Protein AF-A0AAJ1KYG2-F1 (afdb_monomer)

Secondary structure (DSSP, 8-state):
----------------------S-SSEE--B-S---SSTT---BS--EETTEE-GGGG-SSTT-EEEEEEESSSSSBSEEEEEEEETTTTEEEEEEEEEETTEEEEEEEEE--TT-----GGG--EEEEEEEEETTTTEEEEEEE-SSS-EEEEEEE-SSTT-TT--EEEEEESSEEEEEETTEEEEE--EEETTEEE--EEEE-TTS-EEEEB-TTSTTTTTS--BPPTT------

Nearest PDB structures (foldseek):
  1pfq-assembly1_B  TM=4.260E-01  e=2.942E-02  Homo sapiens
  2onc-assembly3_D  TM=4.192E-01  e=2.379E-02  Homo sapiens
  4ncs-assembly1_A  TM=3.481E-01  e=5.755E-01  Homo sapiens
  3sbu-assembly1_A  TM=6.149E-01  e=8.632E+00  Bacteroides fragilis NCTC 9343

Solvent-accessible surface area (backbone atoms only — not comparable to full-atom values): 13535 Å² total; per-residue (Å²): 138,82,86,79,79,80,79,77,75,77,76,66,84,79,77,72,77,70,72,78,42,61,87,52,57,37,51,48,56,53,61,67,65,90,72,66,96,52,75,56,57,49,53,28,73,39,39,21,48,55,36,37,78,49,47,75,80,75,48,90,50,95,70,47,38,54,34,9,56,49,62,83,38,98,58,64,19,53,42,35,40,38,16,37,25,22,77,92,43,44,30,26,36,38,31,44,36,32,68,44,102,88,44,81,42,76,45,78,74,44,66,63,67,67,63,63,82,67,83,47,41,80,73,35,42,45,79,24,24,38,44,47,73,42,79,90,66,42,32,39,35,30,36,12,52,49,51,100,90,24,23,13,27,31,36,41,34,34,92,45,74,91,41,89,84,53,64,47,78,44,62,36,44,71,16,33,70,58,47,70,56,96,84,20,45,26,29,37,30,77,46,76,57,102,89,42,70,24,49,40,36,32,37,28,41,93,82,37,49,76,71,40,37,37,44,75,87,44,87,62,27,78,81,64,66,46,70,46,61,91,91,52,76,60,71,47,116

Structure (mmCIF, N/CA/C/O backbone):
data_AF-A0AAJ1KYG2-F1
#
_entry.id   AF-A0AAJ1KYG2-F1
#
loop_
_atom_site.group_PDB
_atom_site.id
_atom_site.type_symbol
_atom_site.label_atom_id
_atom_site.label_alt_id
_atom_site.label_comp_id
_atom_site.label_asym_id
_atom_site.label_entity_id
_atom_site.label_seq_id
_atom_site.pdbx_PDB_ins_code
_atom_site.Cartn_x
_atom_site.Cartn_y
_atom_site.Cartn_z
_atom_site.occupancy
_atom_site.B_iso_or_equiv
_atom_site.auth_seq_id
_atom_site.auth_comp_id
_atom_site.auth_asym_id
_atom_site.auth_atom_id
_atom_site.pdbx_PDB_model_num
ATOM 1 N N . MET A 1 1 ? -38.125 32.659 51.418 1.00 36.03 1 MET A N 1
ATOM 2 C CA . MET A 1 1 ? -36.851 33.227 50.929 1.00 36.03 1 MET A CA 1
ATOM 3 C C . MET A 1 1 ? -35.985 32.110 50.356 1.00 36.03 1 MET A C 1
ATOM 5 O O . MET A 1 1 ? -35.487 31.288 51.105 1.00 36.03 1 MET A O 1
ATOM 9 N N . ASN A 1 2 ? -35.910 32.079 49.024 1.00 38.12 2 ASN A N 1
ATOM 10 C CA . ASN A 1 2 ? -34.870 31.566 48.118 1.00 38.12 2 ASN A CA 1
ATOM 11 C C . ASN A 1 2 ? -34.106 30.276 48.476 1.00 38.12 2 ASN A C 1
ATOM 13 O O . ASN A 1 2 ? -32.985 30.329 48.979 1.00 38.12 2 ASN A O 1
ATOM 17 N N . ALA A 1 3 ? -34.640 29.129 48.044 1.00 40.78 3 ALA A N 1
ATOM 18 C CA . ALA A 1 3 ? -33.832 27.943 47.771 1.00 40.78 3 ALA A CA 1
ATOM 19 C C . ALA A 1 3 ? -33.078 28.155 46.445 1.00 40.78 3 ALA A C 1
ATOM 21 O O . ALA A 1 3 ? -33.666 28.103 45.366 1.00 40.78 3 ALA A O 1
ATOM 22 N N . LYS A 1 4 ? -31.776 28.450 46.519 1.00 39.94 4 LYS A N 1
ATOM 23 C CA . LYS A 1 4 ? -30.895 28.426 45.347 1.00 39.94 4 LYS A CA 1
ATOM 24 C C . LYS A 1 4 ? -30.618 26.961 45.003 1.00 39.94 4 LYS A C 1
ATOM 26 O O . LYS A 1 4 ? -29.804 26.326 45.666 1.00 39.94 4 LYS A O 1
ATOM 31 N N . LEU A 1 5 ? -31.300 26.428 43.985 1.00 41.84 5 LEU A N 1
ATOM 32 C CA . LEU A 1 5 ? -30.860 25.206 43.312 1.00 41.84 5 LEU A CA 1
ATOM 33 C C . LEU A 1 5 ? -29.460 25.475 42.750 1.00 41.84 5 LEU A C 1
ATOM 35 O O . LEU A 1 5 ? -29.296 26.274 41.828 1.00 41.84 5 LEU A O 1
ATOM 39 N N . ALA A 1 6 ? -28.449 24.834 43.328 1.00 48.41 6 ALA A N 1
ATOM 40 C CA . ALA A 1 6 ? -27.135 24.757 42.721 1.00 48.41 6 ALA A CA 1
ATOM 41 C C . ALA A 1 6 ? -27.257 23.858 41.487 1.00 48.41 6 ALA A C 1
ATOM 43 O O . ALA A 1 6 ? -27.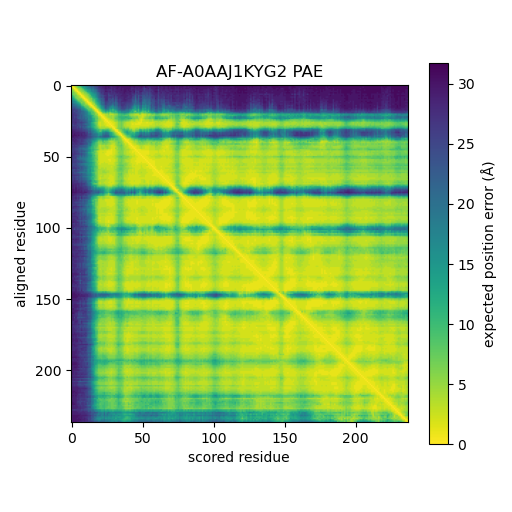268 22.632 41.584 1.00 48.41 6 ALA A O 1
ATOM 44 N N . LEU A 1 7 ? -27.407 24.484 40.321 1.00 38.00 7 LEU A N 1
ATOM 45 C CA . LEU A 1 7 ? -27.251 23.829 39.035 1.00 38.00 7 LEU A CA 1
ATOM 46 C C . LEU A 1 7 ? -25.760 23.490 38.894 1.00 38.00 7 LEU A C 1
ATOM 48 O O . LEU A 1 7 ? -24.976 24.280 38.371 1.00 38.00 7 LEU A O 1
ATOM 52 N N . CYS A 1 8 ? -25.344 22.342 39.430 1.00 41.66 8 CYS A N 1
ATOM 53 C CA . CYS A 1 8 ? -24.059 21.744 39.093 1.00 41.66 8 CYS A CA 1
ATOM 54 C C . CYS A 1 8 ? -24.119 21.331 37.620 1.00 41.66 8 CYS A C 1
ATOM 56 O O . CYS A 1 8 ? -24.431 20.192 37.282 1.00 41.66 8 CYS A O 1
ATOM 58 N N . LEU A 1 9 ? -23.830 22.289 36.740 1.00 41.62 9 LEU A N 1
ATOM 59 C CA . LEU A 1 9 ? -23.326 22.025 35.404 1.00 41.62 9 LEU A CA 1
ATOM 60 C C . LEU A 1 9 ? -21.997 21.291 35.586 1.00 41.62 9 LEU A C 1
ATOM 62 O O . LEU A 1 9 ? -20.934 21.898 35.704 1.00 41.62 9 LEU A O 1
ATOM 66 N N . LEU A 1 10 ? -22.077 19.963 35.654 1.00 40.84 10 LEU A N 1
ATOM 67 C CA . LEU A 1 10 ? -20.997 19.087 35.235 1.00 40.84 10 LEU A CA 1
ATOM 68 C C . LEU A 1 10 ? -20.718 19.446 33.777 1.00 40.84 10 LEU A C 1
ATOM 70 O O . LEU A 1 10 ? -21.333 18.914 32.854 1.00 40.84 10 LEU A O 1
ATOM 74 N N . VAL A 1 11 ? -19.816 20.406 33.584 1.00 41.12 11 VAL A N 1
ATOM 75 C CA . VAL A 1 11 ? -19.133 20.634 32.318 1.00 41.12 11 VAL A CA 1
ATOM 76 C C . VAL A 1 11 ? -18.231 19.419 32.130 1.00 41.12 11 VAL A C 1
ATOM 78 O O . VAL A 1 11 ? -17.033 19.451 32.392 1.00 41.12 11 VAL A O 1
ATOM 81 N N . LEU A 1 12 ? -18.843 18.297 31.746 1.00 39.66 12 LEU A N 1
ATOM 82 C CA . LEU A 1 12 ? -18.127 17.268 31.019 1.00 39.66 12 LEU A CA 1
ATOM 83 C C . LEU A 1 12 ? -17.542 17.993 29.810 1.00 39.66 12 LEU A C 1
ATOM 85 O O . LEU A 1 12 ? -18.298 18.671 29.104 1.00 39.66 12 LEU A O 1
ATOM 89 N N . PRO A 1 13 ? -16.225 17.926 29.580 1.00 38.72 13 PRO A N 1
ATOM 90 C CA . PRO A 1 13 ? -15.677 18.465 28.364 1.00 38.72 13 PRO A CA 1
ATOM 91 C C . PRO A 1 13 ? -16.225 17.591 27.237 1.00 38.72 13 PRO A C 1
ATOM 93 O O . PRO A 1 13 ? -15.717 16.508 26.952 1.00 38.72 13 PRO A O 1
ATOM 96 N N . LEU A 1 14 ? -17.317 18.048 26.625 1.00 38.69 14 LEU A N 1
ATOM 97 C CA . LEU A 1 14 ? -17.754 17.613 25.314 1.00 38.69 14 LEU A CA 1
ATOM 98 C C . LEU A 1 14 ? -16.685 18.111 24.343 1.00 38.69 14 LEU A C 1
ATOM 100 O O . LEU A 1 14 ? -16.871 19.100 23.638 1.00 38.69 14 LEU A O 1
ATOM 104 N N . TYR A 1 15 ? -15.540 17.430 24.323 1.00 34.72 15 TYR A N 1
ATOM 105 C CA . TYR A 1 15 ? -14.635 17.440 23.187 1.00 34.72 15 TYR A CA 1
ATOM 106 C C . TYR A 1 15 ? -15.358 16.721 22.048 1.00 34.72 15 TYR A C 1
ATOM 108 O O . TYR A 1 15 ? -15.057 15.589 21.688 1.00 34.72 15 TYR A O 1
ATOM 116 N N . SER A 1 16 ? -16.370 17.389 21.502 1.00 35.50 16 SER A N 1
ATOM 117 C CA . SER A 1 16 ? -16.922 17.097 20.195 1.00 35.50 16 SER A CA 1
ATOM 118 C C . SER A 1 16 ? -15.890 17.577 19.177 1.00 35.50 16 SER A C 1
ATOM 120 O O . SER A 1 16 ? -16.080 18.593 18.510 1.00 35.50 16 SER A O 1
ATOM 122 N N . TYR A 1 17 ? -14.783 16.845 19.049 1.00 40.94 17 TYR A N 1
ATOM 123 C CA . TYR A 1 17 ? -14.089 16.778 17.770 1.00 40.94 17 TYR A CA 1
ATOM 124 C C . TYR A 1 17 ? -15.018 15.977 16.863 1.00 40.94 17 TYR A C 1
ATOM 126 O O . TYR A 1 17 ? -14.864 14.770 16.717 1.00 40.94 17 TYR A O 1
ATOM 134 N N . ALA A 1 18 ? -16.082 16.620 16.377 1.00 44.09 18 ALA A N 1
ATOM 135 C CA . ALA A 1 18 ? -17.023 15.982 15.478 1.00 44.09 18 ALA A CA 1
ATOM 136 C C . ALA A 1 18 ? -16.307 15.805 14.142 1.00 44.09 18 ALA A C 1
ATOM 138 O O . ALA A 1 18 ? -16.412 16.640 13.247 1.00 44.09 18 ALA A O 1
ATOM 139 N N . MET A 1 19 ? -15.549 14.717 14.030 1.00 58.09 19 MET A N 1
ATOM 140 C CA . MET A 1 19 ? -15.317 14.084 12.749 1.00 58.09 19 MET A CA 1
ATOM 141 C C . MET A 1 19 ? -16.696 13.900 12.121 1.00 58.09 19 MET A C 1
ATOM 143 O O . MET A 1 19 ? -17.594 13.323 12.743 1.00 58.09 19 MET A O 1
ATOM 147 N N . THR A 1 20 ? -16.909 14.499 10.951 1.00 70.06 20 THR A N 1
ATOM 148 C CA . THR A 1 20 ? -18.224 14.475 10.307 1.00 70.06 20 THR A CA 1
ATOM 149 C C . THR A 1 20 ? -18.456 13.091 9.714 1.00 70.06 20 THR A C 1
ATOM 151 O O . THR A 1 20 ? -18.233 12.852 8.535 1.00 70.06 20 THR A O 1
ATOM 154 N N . CYS A 1 21 ? -18.854 12.139 10.558 1.00 80.44 21 CYS A N 1
ATOM 155 C CA . CYS A 1 21 ? -19.264 10.825 10.098 1.00 80.44 21 CYS A CA 1
ATOM 156 C C . CYS A 1 21 ? -20.584 10.967 9.337 1.00 80.44 21 CYS A C 1
ATOM 158 O O . CYS A 1 21 ? -21.596 11.326 9.949 1.00 80.44 21 CYS A O 1
ATOM 160 N N . PRO A 1 22 ? -20.601 10.721 8.015 1.00 75.88 22 PRO A N 1
ATOM 161 C CA . PRO A 1 22 ? -21.838 10.793 7.260 1.00 75.88 22 PRO A CA 1
ATOM 162 C C . PRO A 1 22 ? -22.803 9.713 7.758 1.00 75.88 22 PRO A C 1
ATOM 164 O O . PRO A 1 22 ? -22.394 8.611 8.131 1.00 75.88 22 PRO A O 1
ATOM 167 N N . PHE A 1 23 ? -24.099 10.022 7.749 1.00 74.81 23 PHE A N 1
ATOM 168 C CA . PHE A 1 23 ? -25.119 9.003 7.970 1.00 74.81 23 PHE A CA 1
ATOM 169 C C . PHE A 1 23 ? -25.078 7.997 6.812 1.00 74.81 23 PHE A C 1
ATOM 171 O O . PHE A 1 23 ? -25.198 8.379 5.650 1.00 74.81 23 PHE A O 1
ATOM 178 N N . GLY A 1 24 ? -24.902 6.721 7.140 1.00 75.31 24 GLY A N 1
ATOM 179 C CA . GLY A 1 24 ? -24.791 5.607 6.197 1.00 75.31 24 GLY A CA 1
ATOM 180 C C . GLY A 1 24 ? -24.783 4.278 6.950 1.00 75.31 24 GLY A C 1
ATOM 181 O O . GLY A 1 24 ? -24.767 4.294 8.184 1.00 75.31 24 GLY A O 1
ATOM 182 N N . ILE A 1 25 ? -24.819 3.154 6.232 1.00 80.25 25 ILE A N 1
ATOM 183 C CA . ILE A 1 25 ? -24.715 1.812 6.819 1.00 80.25 25 ILE A CA 1
ATOM 184 C C . ILE A 1 25 ? -23.279 1.295 6.617 1.00 80.25 25 ILE A C 1
ATOM 186 O O . ILE A 1 25 ? -22.584 1.673 5.680 1.00 80.25 25 ILE A O 1
ATOM 190 N N . GLY A 1 26 ? -22.788 0.459 7.529 1.00 84.06 26 GLY A N 1
ATOM 191 C CA . GLY A 1 26 ? -21.448 -0.120 7.455 1.00 84.06 26 GLY A CA 1
ATOM 192 C C . GLY A 1 26 ? -20.326 0.901 7.662 1.00 84.06 26 GLY A C 1
ATOM 193 O O . GLY A 1 26 ? -20.514 1.951 8.295 1.00 84.06 26 GLY A O 1
ATOM 194 N N . PHE A 1 27 ? -19.130 0.554 7.181 1.00 87.75 27 PHE A N 1
ATOM 195 C CA . PHE A 1 27 ? -17.951 1.399 7.339 1.00 87.75 27 PHE A CA 1
ATOM 196 C C . PHE A 1 27 ? -17.836 2.483 6.276 1.00 87.75 27 PHE A C 1
ATOM 198 O O . PHE A 1 27 ? -18.135 2.289 5.099 1.00 87.75 27 PHE A O 1
ATOM 205 N N . SER A 1 28 ? -17.294 3.619 6.697 1.00 87.56 28 SER A N 1
ATOM 206 C CA . SER A 1 28 ? -16.840 4.683 5.812 1.00 87.56 28 SER A CA 1
ATOM 207 C C . SER A 1 28 ? -15.598 5.354 6.390 1.00 87.56 28 SER A C 1
ATOM 209 O O . SER A 1 28 ? -15.363 5.314 7.598 1.00 87.56 28 SER A O 1
ATOM 211 N N . ALA A 1 29 ? -14.798 5.974 5.527 1.00 87.38 29 ALA A N 1
ATOM 212 C CA . ALA A 1 29 ? -13.662 6.786 5.939 1.00 87.38 29 ALA A CA 1
ATOM 213 C C . ALA A 1 29 ? -13.747 8.145 5.233 1.00 87.38 29 ALA A C 1
ATOM 215 O O . ALA A 1 29 ? -13.335 8.253 4.073 1.00 87.38 29 ALA A O 1
ATOM 216 N N . PRO A 1 30 ? -14.370 9.158 5.866 1.00 82.38 30 PRO A N 1
ATOM 217 C CA . PRO A 1 30 ? -14.501 10.477 5.265 1.00 82.38 30 PRO A CA 1
ATOM 218 C C . PRO A 1 30 ? -13.119 11.068 4.981 1.00 82.38 30 PRO A C 1
ATOM 220 O O . PRO A 1 30 ? -12.209 11.002 5.810 1.00 82.38 30 PRO A O 1
ATOM 223 N N . GLN A 1 31 ? -12.962 11.629 3.785 1.00 76.19 31 GLN A N 1
ATOM 224 C CA . GLN A 1 31 ? -11.716 12.254 3.355 1.00 76.19 31 GLN A CA 1
ATOM 225 C C . GLN A 1 31 ? -11.700 13.727 3.750 1.00 76.19 31 GLN A C 1
ATOM 227 O O . GLN A 1 31 ? -12.674 14.450 3.528 1.00 76.19 31 GLN A O 1
ATOM 232 N N . GLY A 1 32 ? -10.569 14.174 4.289 1.00 60.94 32 GLY A N 1
ATOM 233 C CA . GLY A 1 32 ? -10.359 15.561 4.697 1.00 60.94 32 GLY A CA 1
ATOM 234 C C . GLY A 1 32 ? -9.971 16.437 3.525 1.00 60.94 32 GLY A C 1
ATOM 235 O O . GLY A 1 32 ? -8.836 16.908 3.443 1.00 60.94 32 GLY A O 1
ATOM 236 N N . GLY A 1 33 ? -10.908 16.609 2.592 1.00 55.62 33 GLY A N 1
ATOM 237 C CA . GLY A 1 33 ? -10.677 17.293 1.323 1.00 55.62 33 GLY A CA 1
ATOM 238 C C . GLY A 1 33 ? -9.657 16.587 0.421 1.00 55.62 33 GLY A C 1
ATOM 239 O O . GLY A 1 33 ? -9.045 15.582 0.778 1.00 55.62 33 GLY A O 1
ATOM 240 N N . ILE A 1 34 ? -9.474 17.125 -0.786 1.00 49.41 34 ILE A N 1
ATOM 241 C CA . ILE A 1 34 ? -8.469 16.640 -1.738 1.00 49.41 34 ILE A CA 1
ATOM 242 C C . ILE A 1 34 ? -7.100 17.129 -1.249 1.00 49.41 34 ILE A C 1
ATOM 244 O O . ILE A 1 34 ? -6.692 18.252 -1.538 1.00 49.41 34 ILE A O 1
ATOM 248 N N . LYS A 1 35 ? -6.405 16.316 -0.452 1.00 47.47 35 LYS A N 1
ATOM 249 C CA . LYS A 1 35 ? -4.990 16.523 -0.120 1.00 47.47 35 LYS A CA 1
ATOM 250 C C . LYS A 1 35 ? -4.154 15.479 -0.852 1.00 47.47 35 LYS A C 1
ATOM 252 O O . LYS A 1 35 ? -3.838 14.443 -0.283 1.00 47.47 35 LYS A O 1
ATOM 257 N N . GLY A 1 36 ? -3.816 15.772 -2.104 1.00 49.53 36 GLY A N 1
ATOM 258 C CA . GLY A 1 36 ? -2.864 14.992 -2.897 1.00 49.53 36 GLY A CA 1
ATOM 259 C C . GLY A 1 36 ? -3.304 14.816 -4.346 1.00 49.53 36 GLY A C 1
ATOM 260 O O . GLY A 1 36 ? -4.450 14.470 -4.612 1.00 49.53 36 GLY A O 1
ATOM 261 N N . GLU A 1 37 ? -2.382 15.073 -5.271 1.00 52.19 37 GLU A N 1
ATOM 262 C CA . GLU A 1 37 ? -2.543 14.893 -6.722 1.00 52.19 37 GLU A CA 1
ATOM 263 C C . GLU A 1 37 ? -2.333 13.424 -7.154 1.00 52.19 37 GLU A C 1
ATOM 265 O O . GLU A 1 37 ? -2.539 13.081 -8.316 1.00 52.19 37 GLU A O 1
ATOM 270 N N . GLU A 1 38 ? -1.946 12.544 -6.220 1.00 67.62 38 GLU A N 1
ATOM 271 C CA . GLU A 1 38 ? -1.557 11.161 -6.497 1.00 67.62 38 GLU A CA 1
ATOM 272 C C . GLU A 1 38 ? -2.743 10.184 -6.364 1.00 67.62 38 GLU A C 1
ATOM 274 O O . GLU A 1 38 ? -3.310 10.032 -5.275 1.00 67.62 38 GLU A O 1
ATOM 279 N N . PRO A 1 39 ? -3.127 9.474 -7.442 1.00 68.81 39 PRO A N 1
ATOM 280 C CA . PRO A 1 39 ? -4.143 8.430 -7.361 1.00 68.81 39 PRO A CA 1
ATOM 281 C C . PRO A 1 39 ? -3.670 7.300 -6.432 1.00 68.81 39 PRO A C 1
ATOM 283 O O . PRO A 1 39 ? -2.485 6.992 -6.390 1.00 68.81 39 PRO A O 1
ATOM 286 N N . TYR A 1 40 ? -4.600 6.656 -5.715 1.00 79.06 40 TYR A N 1
ATOM 287 C CA . TYR A 1 40 ? -4.336 5.564 -4.752 1.00 79.06 40 TYR A CA 1
ATOM 288 C C . TYR A 1 40 ? -3.684 5.969 -3.419 1.00 79.06 40 TYR A C 1
ATOM 290 O O . TYR A 1 40 ? -3.305 5.093 -2.643 1.00 79.06 40 TYR A O 1
ATOM 298 N N . PHE A 1 41 ? -3.587 7.263 -3.112 1.00 81.75 41 PHE A N 1
ATOM 299 C CA . PHE A 1 41 ? -3.082 7.753 -1.828 1.00 81.75 41 PHE A CA 1
ATOM 300 C C . PHE A 1 41 ? -4.143 8.629 -1.168 1.00 81.75 41 PHE A C 1
ATOM 302 O O . PHE A 1 41 ? -4.301 9.804 -1.489 1.00 81.75 41 PHE A O 1
ATOM 309 N N . PHE A 1 42 ? -4.914 8.033 -0.256 1.00 79.56 42 PHE A N 1
ATOM 310 C CA . PHE A 1 42 ? -6.031 8.708 0.399 1.00 79.56 42 PHE A CA 1
ATOM 311 C C . PHE A 1 42 ? -5.862 8.691 1.912 1.00 79.56 42 PHE A C 1
ATOM 313 O O . PHE A 1 42 ? -5.930 7.634 2.537 1.00 79.56 42 PHE A O 1
ATOM 320 N N . THR A 1 43 ? -5.726 9.876 2.505 1.00 85.19 43 THR A N 1
ATOM 321 C CA . THR A 1 43 ? -5.662 10.035 3.961 1.00 85.19 43 THR A CA 1
ATOM 322 C C . THR A 1 43 ? -7.041 10.411 4.501 1.00 85.19 43 THR A C 1
ATOM 324 O O . THR A 1 43 ? -7.515 11.525 4.248 1.00 85.19 43 THR A O 1
ATOM 327 N N . PRO A 1 44 ? -7.717 9.515 5.235 1.00 85.69 44 PRO A N 1
ATOM 328 C CA . PRO A 1 44 ? -9.011 9.826 5.822 1.00 85.69 44 PRO A CA 1
ATOM 329 C C . PRO A 1 44 ? -8.863 10.676 7.092 1.00 85.69 44 PRO A C 1
ATOM 331 O O . PRO A 1 44 ? -7.849 10.617 7.786 1.00 85.69 44 PRO A O 1
ATOM 334 N N . GLU A 1 45 ? -9.900 11.438 7.439 1.00 85.31 45 GLU A N 1
ATOM 335 C CA . GLU A 1 45 ? -9.970 12.134 8.737 1.00 85.31 45 GLU A CA 1
ATOM 336 C C . GLU A 1 45 ? -10.227 11.159 9.886 1.00 85.31 45 GLU A C 1
ATOM 338 O O . GLU A 1 45 ? -9.786 11.384 11.013 1.00 85.31 45 GLU A O 1
ATOM 343 N N . GLY A 1 46 ? -10.884 10.044 9.570 1.00 88.88 46 GLY A N 1
ATOM 344 C CA . GLY A 1 46 ? -10.922 8.851 10.395 1.00 88.88 46 GLY A CA 1
ATOM 345 C C . GLY A 1 46 ? -11.895 7.817 9.854 1.00 88.88 46 GLY A C 1
ATOM 346 O O . GLY A 1 46 ? -12.097 7.733 8.645 1.00 88.88 46 GLY A O 1
ATOM 347 N N . VAL A 1 47 ? -12.441 6.984 10.735 1.00 90.06 47 VAL A N 1
ATOM 348 C CA . VAL A 1 47 ? -13.247 5.816 10.368 1.00 90.06 47 VAL A CA 1
ATOM 349 C C . VAL A 1 47 ? -14.561 5.839 11.127 1.00 90.06 47 VAL A C 1
ATOM 351 O O . VAL A 1 47 ? -14.600 5.985 12.349 1.00 90.06 47 VAL A O 1
ATOM 354 N N . CYS A 1 48 ? -15.642 5.639 10.387 1.00 89.50 48 CYS A N 1
ATOM 355 C CA . CYS A 1 48 ? -17.000 5.665 10.888 1.00 89.50 48 CYS A CA 1
ATOM 356 C C . CYS A 1 48 ? -17.677 4.314 10.658 1.00 89.50 48 CYS A C 1
ATOM 358 O O . CYS A 1 48 ? -17.501 3.710 9.604 1.00 89.50 48 CYS A O 1
ATOM 360 N N . LEU A 1 49 ? -18.499 3.879 11.612 1.00 89.69 49 LEU A N 1
ATOM 361 C CA . LEU A 1 49 ? -19.407 2.742 11.482 1.00 89.69 49 LEU A CA 1
ATOM 362 C C . LEU A 1 49 ? -20.836 3.215 11.735 1.00 89.69 49 LEU A C 1
ATOM 364 O O . LEU A 1 49 ? -21.138 3.703 12.826 1.00 89.69 49 LEU A O 1
ATOM 368 N N . ASN A 1 50 ? -21.725 3.053 10.756 1.00 87.25 50 ASN A N 1
ATOM 369 C CA . ASN A 1 50 ? -23.138 3.425 10.884 1.00 87.25 50 ASN A CA 1
ATOM 370 C C . ASN A 1 50 ? -23.336 4.884 11.374 1.00 87.25 50 ASN A C 1
ATOM 372 O O . ASN A 1 50 ? -24.127 5.157 12.281 1.00 87.25 50 ASN A O 1
ATOM 376 N N . GLY A 1 51 ? -22.537 5.820 10.843 1.00 85.94 51 GLY A N 1
ATOM 377 C CA . GLY A 1 51 ? -22.531 7.238 11.237 1.00 85.94 51 GLY A CA 1
ATOM 378 C C . GLY A 1 51 ? -21.864 7.561 12.583 1.00 85.94 51 GLY A C 1
ATOM 379 O O . GLY A 1 51 ? -21.905 8.709 13.019 1.00 85.94 51 GLY A O 1
ATOM 380 N N . ARG A 1 52 ? -21.242 6.586 13.260 1.00 88.38 52 ARG A N 1
ATOM 381 C CA . ARG A 1 52 ? -20.514 6.791 14.526 1.00 88.38 52 ARG A CA 1
ATOM 382 C C . ARG A 1 52 ? -19.010 6.729 14.306 1.00 88.38 52 ARG A C 1
ATOM 384 O O . ARG A 1 52 ? -18.538 5.781 13.689 1.00 88.38 52 ARG A O 1
ATOM 391 N N . ASP A 1 53 ? -18.267 7.680 14.864 1.00 89.62 53 ASP A N 1
ATOM 392 C CA . ASP A 1 53 ? -16.800 7.650 14.851 1.00 89.62 53 ASP A CA 1
ATOM 393 C C . ASP A 1 53 ? -16.283 6.481 15.705 1.00 89.62 53 ASP A C 1
ATOM 395 O O . ASP A 1 53 ? -16.604 6.364 16.892 1.00 89.62 53 ASP A O 1
ATOM 399 N N . VAL A 1 54 ? -15.491 5.606 15.088 1.00 90.88 54 VAL A N 1
ATOM 400 C CA . VAL A 1 54 ? -14.834 4.462 15.737 1.00 90.88 54 VAL A CA 1
ATOM 401 C C . VAL A 1 54 ? -13.307 4.591 15.744 1.00 90.88 54 VAL A C 1
ATOM 403 O O . VAL A 1 54 ? -12.619 3.701 16.238 1.00 90.88 54 VAL A O 1
ATOM 406 N N . SER A 1 55 ? -12.756 5.714 15.278 1.00 90.94 55 SER A N 1
ATOM 407 C CA . SER A 1 55 ? -11.313 5.947 15.119 1.00 90.94 55 SER A CA 1
ATOM 408 C C . SER A 1 55 ? -10.528 5.756 16.414 1.00 90.94 55 SER A C 1
ATOM 410 O O . SER A 1 55 ? -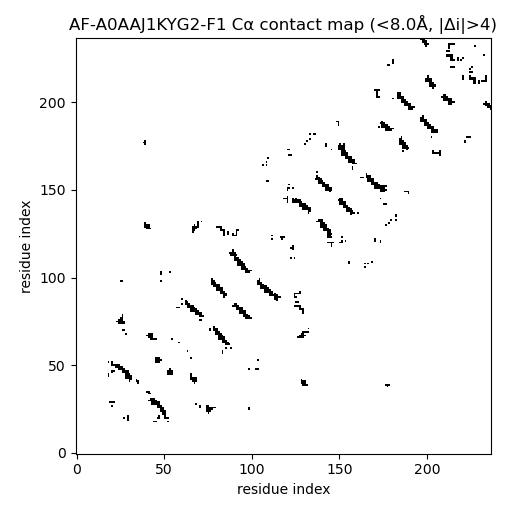9.425 5.217 16.401 1.00 90.94 55 SER A O 1
ATOM 412 N N . GLN A 1 56 ? -11.097 6.167 17.552 1.00 88.94 56 GLN A N 1
ATOM 413 C CA . GLN A 1 56 ? -10.447 6.028 18.861 1.00 88.94 56 GLN A CA 1
ATOM 414 C C . GLN A 1 56 ? -10.213 4.569 19.260 1.00 88.94 56 GLN A C 1
ATOM 416 O O . GLN A 1 56 ? -9.238 4.276 19.941 1.00 88.94 56 GLN A O 1
ATOM 421 N N . GLN A 1 57 ? -11.066 3.648 18.808 1.00 89.38 57 GLN A N 1
ATOM 422 C CA . GLN A 1 57 ? -10.928 2.220 19.110 1.00 89.38 57 GLN A CA 1
ATOM 423 C C . GLN A 1 57 ? -9.724 1.596 18.391 1.00 89.38 57 GLN A C 1
ATOM 425 O O . GLN A 1 57 ? -9.230 0.554 18.807 1.00 89.38 57 GLN A O 1
ATOM 430 N N . LEU A 1 58 ? -9.236 2.245 17.328 1.00 90.69 58 LEU A N 1
ATOM 431 C CA . LEU A 1 58 ? -8.096 1.792 16.529 1.00 90.69 58 LEU A CA 1
ATOM 432 C C . LEU A 1 58 ? -6.752 2.278 17.098 1.00 90.69 58 LEU A C 1
ATOM 434 O O . LEU A 1 58 ? -5.685 1.830 16.666 1.00 90.69 58 LEU A O 1
ATOM 438 N N . LYS A 1 59 ? -6.786 3.199 18.069 1.00 90.81 59 LYS A N 1
ATOM 439 C CA . LYS A 1 59 ? -5.584 3.791 18.653 1.00 90.81 59 LYS A CA 1
ATOM 440 C C . LYS A 1 59 ? -4.998 2.897 19.744 1.00 90.81 59 LYS A C 1
ATOM 442 O O . LYS A 1 59 ? -5.672 2.515 20.694 1.00 90.81 59 LYS A O 1
ATOM 447 N N . SER A 1 60 ? -3.708 2.617 19.624 1.00 93.56 60 SER A N 1
ATOM 448 C CA . SER A 1 60 ? -2.844 2.084 20.679 1.00 93.56 60 SER A CA 1
ATOM 449 C C . SER A 1 60 ? -1.968 3.176 21.302 1.00 93.56 60 SER A C 1
ATOM 451 O O . SER A 1 60 ? -1.572 3.040 22.458 1.00 93.56 60 SER A O 1
ATOM 453 N N . TYR A 1 61 ? -1.706 4.268 20.577 1.00 94.25 61 TYR A N 1
ATOM 454 C CA . TYR A 1 61 ? -0.931 5.419 21.039 1.00 94.25 61 TYR A CA 1
ATOM 455 C C . TYR A 1 61 ? -1.707 6.736 20.892 1.00 94.25 61 TYR A C 1
ATOM 457 O O . TYR A 1 61 ? -2.532 6.875 19.985 1.00 94.25 61 TYR A O 1
ATOM 465 N N . PRO A 1 62 ? -1.431 7.752 21.736 1.00 93.25 62 PRO A N 1
ATOM 466 C CA . PRO A 1 62 ? -2.094 9.054 21.635 1.00 93.25 62 PRO A CA 1
ATOM 467 C C . PRO A 1 62 ? -1.875 9.767 20.293 1.00 93.25 62 PRO A C 1
ATOM 469 O O . PRO A 1 62 ? -2.752 10.501 19.837 1.00 93.25 62 PRO A O 1
ATOM 472 N N . ASP A 1 63 ? -0.712 9.565 19.669 1.00 94.31 63 ASP A N 1
ATOM 473 C CA . ASP A 1 63 ? -0.328 10.175 18.393 1.00 94.31 63 ASP A CA 1
ATOM 474 C C . ASP A 1 63 ? -0.685 9.325 17.168 1.00 94.31 63 ASP A C 1
ATOM 476 O O . ASP A 1 63 ? -0.325 9.705 16.057 1.00 94.31 63 ASP A O 1
ATOM 480 N N . ASP A 1 64 ? -1.406 8.216 17.350 1.00 94.75 64 ASP A N 1
ATOM 481 C CA . ASP A 1 64 ? -1.891 7.419 16.229 1.00 94.75 64 ASP A CA 1
ATOM 482 C C . ASP A 1 64 ? -2.761 8.254 15.289 1.00 94.75 64 ASP A C 1
ATOM 484 O O . ASP A 1 64 ? -3.748 8.893 15.702 1.00 94.75 64 ASP A O 1
ATOM 488 N N . LYS A 1 65 ? -2.400 8.186 14.008 1.00 93.44 65 LYS A N 1
ATOM 489 C CA . LYS A 1 65 ? -3.120 8.767 12.879 1.00 93.44 65 LYS A CA 1
ATOM 490 C C . LYS A 1 65 ? -3.579 7.649 11.960 1.00 93.44 65 LYS A C 1
ATOM 492 O O . LYS A 1 65 ? -2.831 6.710 11.700 1.00 93.44 65 LYS A O 1
ATOM 497 N N . ILE A 1 66 ? -4.799 7.772 11.455 1.00 92.38 66 ILE A N 1
ATOM 498 C CA . ILE A 1 66 ? -5.260 6.927 10.360 1.00 92.38 66 ILE A CA 1
ATOM 499 C C . ILE A 1 66 ? -4.656 7.501 9.081 1.00 92.38 66 ILE A C 1
ATOM 501 O O . ILE A 1 66 ? -4.792 8.690 8.805 1.00 92.38 66 ILE A O 1
ATOM 505 N N . THR A 1 67 ? -3.946 6.667 8.340 1.00 92.19 67 THR A N 1
ATOM 506 C CA . THR A 1 67 ? -3.112 7.083 7.201 1.00 92.19 67 THR A CA 1
ATOM 507 C C . THR A 1 67 ? -3.609 6.541 5.867 1.00 92.19 67 THR A C 1
ATOM 509 O O . THR A 1 67 ? -3.109 6.923 4.814 1.00 92.19 67 THR A O 1
ATOM 512 N N . GLY A 1 68 ? -4.603 5.661 5.898 1.00 90.62 68 GLY A N 1
ATOM 513 C CA . GLY A 1 68 ? -5.161 5.027 4.716 1.00 90.62 68 GLY A CA 1
ATOM 514 C C . GLY A 1 68 ? -6.384 4.203 5.073 1.00 90.62 68 GLY A C 1
ATOM 515 O O . GLY A 1 68 ? -6.540 3.735 6.205 1.00 90.62 68 GLY A O 1
ATOM 516 N N . ALA A 1 69 ? -7.276 4.055 4.105 1.00 90.38 69 ALA A N 1
ATOM 517 C CA . ALA A 1 69 ? -8.497 3.287 4.254 1.00 90.38 69 ALA A CA 1
ATOM 518 C C . ALA A 1 69 ? -8.957 2.750 2.900 1.00 90.38 69 ALA A C 1
ATOM 520 O O . ALA A 1 69 ? -8.890 3.457 1.894 1.00 90.38 69 ALA A O 1
ATOM 521 N N . PHE A 1 70 ? -9.466 1.521 2.880 1.00 88.25 70 PHE A N 1
ATOM 522 C CA . PHE A 1 70 ? -9.984 0.901 1.666 1.00 88.25 70 PHE A CA 1
ATOM 523 C C . PHE A 1 70 ? -11.211 0.045 1.966 1.00 88.25 70 PHE A C 1
ATOM 525 O O . PHE A 1 70 ? -11.184 -0.822 2.839 1.00 88.25 70 PHE A O 1
ATOM 532 N N . SER A 1 71 ? -12.284 0.262 1.206 1.00 82.50 71 SER A N 1
ATOM 533 C CA . SER A 1 71 ? -13.498 -0.549 1.289 1.00 82.50 71 SER A CA 1
ATOM 534 C C . SER A 1 71 ? -13.501 -1.623 0.212 1.00 82.50 71 SER A C 1
ATOM 536 O O . SER A 1 71 ? -13.314 -1.316 -0.964 1.00 82.50 71 SER A O 1
ATOM 538 N N . LEU A 1 72 ? -13.799 -2.867 0.592 1.00 72.31 72 LEU A N 1
ATOM 539 C CA . LEU A 1 72 ? -13.989 -3.969 -0.360 1.00 72.31 72 LEU A CA 1
ATOM 540 C C . LEU A 1 72 ? -15.252 -3.811 -1.223 1.00 72.31 72 LEU A C 1
ATOM 542 O O . LEU A 1 72 ? -15.341 -4.388 -2.306 1.00 72.31 72 LEU A O 1
ATOM 546 N N . ALA A 1 73 ? -16.221 -3.018 -0.765 1.00 66.25 73 ALA A N 1
ATOM 547 C CA . ALA A 1 73 ? -17.438 -2.687 -1.497 1.00 66.25 73 ALA A CA 1
ATOM 548 C C . ALA A 1 73 ? -17.559 -1.168 -1.699 1.00 66.25 73 ALA A C 1
ATOM 550 O O . ALA A 1 73 ? -17.203 -0.375 -0.825 1.00 66.25 73 ALA A O 1
ATOM 551 N N . LYS A 1 74 ? -18.087 -0.734 -2.851 1.00 52.66 74 LYS A N 1
ATOM 552 C CA . LYS A 1 74 ? -18.507 0.664 -3.036 1.00 52.66 74 LYS A CA 1
ATOM 553 C C . LYS A 1 74 ? -19.770 0.902 -2.193 1.00 52.66 74 LYS A C 1
ATOM 555 O O . LYS A 1 74 ? -20.857 0.551 -2.637 1.00 52.66 74 LYS A O 1
ATOM 560 N N . GLY A 1 75 ? -19.617 1.486 -1.003 1.00 50.22 75 GLY A N 1
ATOM 561 C CA . GLY A 1 75 ? -20.698 1.642 -0.012 1.00 50.22 75 GLY A CA 1
ATOM 562 C C . GLY A 1 75 ? -20.834 0.441 0.936 1.00 50.22 75 GLY A C 1
ATOM 563 O O . GLY A 1 75 ? -20.118 -0.539 0.749 1.00 50.22 75 GLY A O 1
ATOM 564 N N . ASP A 1 76 ? -21.706 0.576 1.950 1.00 49.75 76 ASP A N 1
ATOM 565 C CA . ASP A 1 76 ? -22.177 -0.378 2.982 1.00 49.75 76 ASP A CA 1
ATOM 566 C C . ASP A 1 76 ? -21.417 -1.717 3.108 1.00 49.75 76 ASP A C 1
ATOM 568 O O . ASP A 1 76 ? -21.989 -2.809 3.072 1.00 49.75 76 ASP A O 1
ATOM 572 N N . GLY A 1 77 ? -20.094 -1.639 3.248 1.00 58.59 77 GLY A N 1
ATOM 573 C CA . GLY A 1 77 ? -19.222 -2.800 3.331 1.00 58.59 77 GLY A CA 1
ATOM 574 C C . GLY A 1 77 ? -19.158 -3.314 4.761 1.00 58.59 77 GLY A C 1
ATOM 575 O O . GLY A 1 77 ? -18.840 -2.562 5.683 1.00 58.59 77 GLY A O 1
ATOM 576 N N . SER A 1 78 ? -19.407 -4.612 4.943 1.00 73.69 78 SER A N 1
ATOM 577 C CA . SER A 1 78 ? -19.188 -5.284 6.225 1.00 73.69 78 SER A CA 1
ATOM 578 C C . SER A 1 78 ? -17.709 -5.477 6.539 1.00 73.69 78 SER A C 1
ATOM 580 O O . SER A 1 78 ? -17.400 -5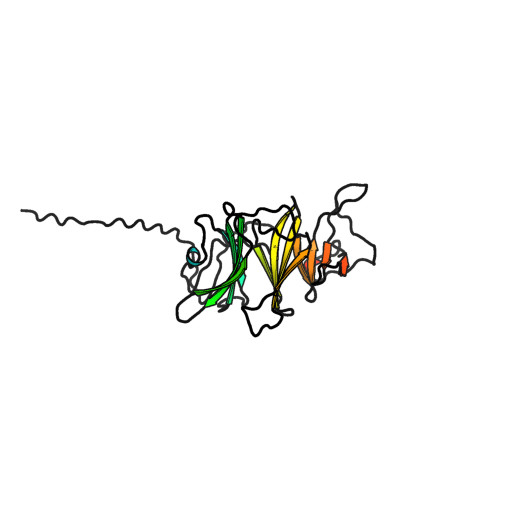.761 7.686 1.00 73.69 78 SER A O 1
ATOM 582 N N . LEU A 1 79 ? -16.812 -5.332 5.555 1.00 83.19 79 LEU A N 1
ATOM 583 C CA . LEU A 1 79 ? -15.364 -5.465 5.697 1.00 83.19 79 LEU A CA 1
ATOM 584 C C .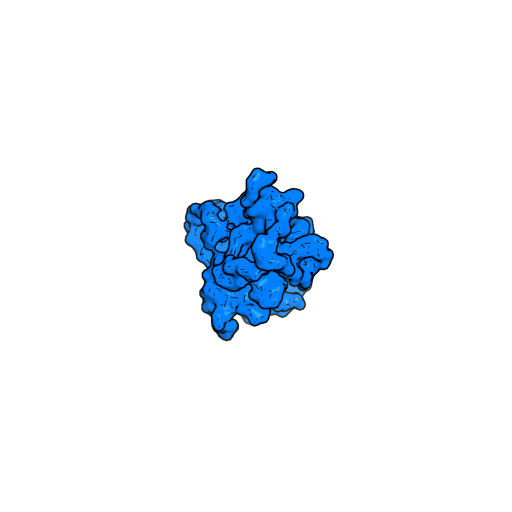 LEU A 1 79 ? -14.651 -4.232 5.140 1.00 83.19 79 LEU A C 1
ATOM 586 O O . LEU A 1 79 ? -14.958 -3.766 4.039 1.00 83.19 79 LEU A O 1
ATOM 590 N N . PHE A 1 80 ? -13.688 -3.725 5.902 1.00 89.25 80 PHE A N 1
ATOM 591 C CA . PHE A 1 80 ? -13.018 -2.462 5.617 1.00 89.25 80 PHE A CA 1
ATOM 592 C C . PHE A 1 80 ? -11.576 -2.509 6.120 1.00 89.25 80 PHE A C 1
ATOM 594 O O . PHE A 1 80 ? -11.332 -2.953 7.239 1.00 89.25 80 PHE A O 1
ATOM 601 N N . PHE A 1 81 ? -10.614 -2.065 5.320 1.00 92.69 81 PHE A N 1
ATOM 602 C CA . PHE A 1 81 ? -9.212 -2.013 5.724 1.00 92.69 81 PHE A CA 1
ATOM 603 C C . PHE A 1 81 ? -8.824 -0.607 6.150 1.00 92.69 81 PHE A C 1
ATOM 605 O O . PHE A 1 81 ? -9.250 0.375 5.542 1.00 92.69 81 PHE A O 1
ATOM 612 N N . VAL A 1 82 ? -7.978 -0.518 7.172 1.00 94.50 82 VAL A N 1
ATOM 613 C CA . VAL A 1 82 ? -7.466 0.744 7.705 1.00 94.50 82 VAL A CA 1
ATOM 614 C C . VAL A 1 82 ? -5.986 0.603 8.012 1.00 94.50 82 VAL A C 1
ATOM 616 O O . VAL A 1 82 ? -5.578 -0.387 8.617 1.00 94.50 82 VAL A O 1
ATOM 619 N N . SER A 1 83 ? -5.186 1.598 7.639 1.00 96.00 83 SER A N 1
ATOM 620 C CA . SER A 1 83 ? -3.817 1.731 8.126 1.00 96.00 83 SER A CA 1
ATOM 621 C C . SER A 1 83 ? -3.726 2.797 9.210 1.00 96.00 83 SER A C 1
ATOM 623 O O . SER A 1 83 ? -4.359 3.852 9.128 1.00 96.00 83 SER A O 1
ATOM 625 N N . VAL A 1 84 ? -2.933 2.510 10.240 1.00 96.44 84 VAL A N 1
ATOM 626 C CA . VAL A 1 84 ? -2.683 3.412 11.366 1.00 96.44 84 VAL A CA 1
ATOM 627 C C . VAL A 1 84 ? -1.185 3.512 11.598 1.00 96.44 84 VAL A C 1
ATOM 629 O O . VAL A 1 84 ? -0.505 2.489 11.678 1.00 96.44 84 VAL A O 1
ATOM 632 N N . TYR A 1 85 ? -0.686 4.733 11.764 1.00 96.50 85 TYR A N 1
ATOM 633 C CA . TYR A 1 85 ? 0.720 5.006 12.032 1.00 96.50 85 TYR A CA 1
ATOM 634 C C . TYR A 1 85 ? 0.889 5.940 13.236 1.00 96.50 85 TYR A C 1
ATOM 636 O O . TYR A 1 85 ? 0.207 6.965 13.344 1.00 96.50 85 TYR A O 1
ATOM 644 N N . SER A 1 86 ? 1.824 5.593 14.123 1.00 96.81 86 SER A N 1
ATOM 645 C CA . SER A 1 86 ? 2.363 6.482 15.155 1.00 96.81 86 SER A CA 1
ATOM 646 C C . SER A 1 86 ? 3.777 6.894 14.779 1.00 96.81 86 SER A C 1
ATOM 648 O O . SER A 1 86 ? 4.688 6.071 14.707 1.00 96.81 86 SER A O 1
ATOM 650 N N . GLU A 1 87 ? 3.967 8.197 14.617 1.00 95.06 87 GLU A N 1
ATOM 651 C CA . GLU A 1 87 ? 5.254 8.801 14.286 1.00 95.06 87 GLU A CA 1
ATOM 652 C C . GLU A 1 87 ? 6.225 8.750 15.475 1.00 95.06 87 GLU A C 1
ATOM 654 O O . GLU A 1 87 ? 7.412 8.446 15.316 1.00 95.06 87 GLU A O 1
ATOM 659 N N . LYS A 1 88 ? 5.725 9.002 16.694 1.00 96.00 88 LYS A N 1
ATOM 660 C CA . LYS A 1 88 ? 6.556 9.007 17.908 1.00 96.00 88 LYS A CA 1
ATOM 661 C C . LYS A 1 88 ? 7.025 7.612 18.288 1.00 96.00 88 LYS A C 1
ATOM 663 O O . LYS A 1 88 ? 8.136 7.468 18.790 1.00 96.00 88 LYS A O 1
ATOM 668 N N . HIS A 1 89 ? 6.191 6.605 18.049 1.00 96.50 89 HIS A N 1
ATOM 669 C CA . HIS A 1 89 ? 6.497 5.219 18.381 1.00 96.50 89 HIS A CA 1
ATOM 670 C C . HIS A 1 89 ? 6.973 4.417 17.174 1.00 96.50 89 HIS A C 1
ATOM 672 O O . HIS A 1 89 ? 7.255 3.241 17.348 1.00 96.50 89 HIS A O 1
ATOM 678 N N . TYR A 1 90 ? 7.055 5.014 15.978 1.00 95.81 90 TYR A N 1
ATOM 679 C CA . TYR A 1 90 ? 7.371 4.325 14.722 1.00 95.81 90 TYR A CA 1
ATOM 680 C C . TYR A 1 90 ? 6.658 2.970 14.624 1.00 95.81 90 TYR A C 1
ATOM 682 O O . TYR A 1 90 ? 7.272 1.906 14.540 1.00 95.81 90 TYR A O 1
ATOM 690 N N . HIS A 1 91 ? 5.337 3.011 14.774 1.00 97.38 91 HIS A N 1
ATOM 691 C CA . HIS A 1 91 ? 4.518 1.809 14.790 1.00 97.38 91 HIS A CA 1
ATOM 692 C C . HIS A 1 91 ? 3.432 1.929 13.745 1.00 97.38 91 HIS A C 1
ATOM 694 O O . HIS A 1 91 ? 2.559 2.795 13.827 1.00 97.38 91 HIS A O 1
ATOM 700 N N . GLY A 1 92 ? 3.515 1.039 12.775 1.00 97.12 92 GLY A N 1
ATOM 701 C CA . GLY A 1 92 ? 2.611 0.933 11.666 1.00 97.12 92 GLY A CA 1
ATOM 702 C C . GLY A 1 92 ? 1.771 -0.325 11.749 1.00 97.12 92 GLY A C 1
ATOM 703 O O . GLY A 1 92 ? 2.280 -1.390 12.087 1.00 97.12 92 GLY A O 1
ATOM 704 N N . ARG A 1 93 ? 0.477 -0.203 11.456 1.00 97.62 93 ARG A N 1
ATOM 705 C CA . ARG A 1 93 ? -0.482 -1.309 11.487 1.00 97.62 93 ARG A CA 1
ATOM 706 C C . ARG A 1 93 ? -1.409 -1.260 10.289 1.00 97.62 93 ARG A C 1
ATOM 708 O O . ARG A 1 93 ? -1.932 -0.196 9.968 1.00 97.62 93 ARG A O 1
ATOM 715 N N . VAL A 1 94 ? -1.695 -2.427 9.721 1.00 97.56 94 VAL A N 1
ATOM 716 C CA . VAL A 1 94 ? -2.819 -2.640 8.802 1.00 97.56 94 VAL A CA 1
ATOM 717 C C . VAL A 1 94 ? -3.867 -3.480 9.521 1.00 97.56 94 VAL A C 1
ATOM 719 O O . VAL A 1 94 ? -3.572 -4.552 10.052 1.00 97.56 94 VAL A O 1
ATOM 722 N N . ILE A 1 95 ? -5.093 -2.972 9.571 1.00 96.12 95 ILE A N 1
ATOM 723 C CA . ILE A 1 95 ? -6.190 -3.501 10.378 1.00 96.12 95 ILE A CA 1
ATOM 724 C C . ILE A 1 95 ? -7.364 -3.838 9.459 1.00 96.12 95 ILE A C 1
ATOM 726 O O . ILE A 1 95 ? -7.785 -3.014 8.647 1.00 96.12 95 ILE A O 1
ATOM 730 N N . LEU A 1 96 ? -7.914 -5.039 9.621 1.00 93.62 96 LEU A N 1
ATOM 731 C CA . LEU A 1 96 ? -9.208 -5.429 9.076 1.00 93.62 96 LEU A CA 1
ATOM 732 C C . LEU A 1 96 ? -10.301 -5.074 10.077 1.00 93.62 96 LEU A C 1
ATOM 734 O O . LEU A 1 96 ? -10.256 -5.504 11.230 1.00 93.62 96 LEU A O 1
ATOM 738 N N . LEU A 1 97 ? -11.303 -4.342 9.618 1.00 92.00 97 LEU A N 1
ATOM 739 C CA . LEU A 1 97 ? -12.523 -4.053 10.350 1.00 92.00 97 LEU A CA 1
ATOM 740 C C . LEU A 1 97 ? -13.677 -4.880 9.800 1.00 92.00 97 LEU A C 1
ATOM 742 O O . LEU A 1 97 ? -13.764 -5.114 8.595 1.00 92.00 97 LEU A O 1
ATOM 746 N N . SER A 1 98 ? -14.565 -5.297 10.700 1.00 89.44 98 SER A N 1
ATOM 747 C CA . SER A 1 98 ? -15.791 -6.019 10.377 1.00 89.44 98 SER A CA 1
ATOM 748 C C . SER A 1 98 ? -16.997 -5.442 11.116 1.00 89.44 98 SER A C 1
ATOM 750 O O . SER A 1 98 ? -16.897 -5.117 12.300 1.00 89.44 98 SER A O 1
ATOM 752 N N . ASP A 1 99 ? -18.127 -5.277 10.427 1.00 85.81 99 ASP A N 1
ATOM 753 C CA . ASP A 1 99 ? -19.378 -4.875 11.069 1.00 85.81 99 ASP A CA 1
ATOM 754 C C . ASP A 1 99 ? -19.986 -6.116 11.723 1.00 85.81 99 ASP A C 1
ATOM 756 O O . ASP A 1 99 ? -20.296 -7.106 11.057 1.00 85.81 99 ASP A O 1
ATOM 760 N N . THR A 1 100 ? -20.097 -6.093 13.047 1.00 78.88 100 THR A N 1
ATOM 761 C CA . THR A 1 100 ? -20.655 -7.194 13.830 1.00 78.88 100 THR A CA 1
ATOM 762 C C . THR A 1 100 ? -21.896 -6.721 14.572 1.00 78.88 100 THR A C 1
ATOM 764 O O . THR A 1 100 ? -22.045 -5.545 14.896 1.00 78.88 100 THR A O 1
ATOM 767 N N . ASN A 1 101 ? -22.744 -7.659 14.998 1.00 74.00 101 ASN A N 1
ATOM 768 C CA . ASN A 1 101 ? -23.918 -7.353 15.829 1.00 74.00 101 ASN A CA 1
ATOM 769 C C . ASN A 1 101 ? -23.580 -6.629 17.155 1.00 74.00 101 ASN A C 1
ATOM 771 O O . ASN A 1 101 ? -24.483 -6.147 17.835 1.00 74.00 101 ASN A O 1
ATOM 775 N N . LYS A 1 102 ? -22.299 -6.586 17.557 1.00 75.12 102 LYS A N 1
ATOM 776 C CA . LYS A 1 102 ? -21.802 -5.906 18.763 1.00 75.12 102 LYS A CA 1
ATOM 777 C C . LYS A 1 102 ? -21.089 -4.574 18.465 1.00 75.12 102 LYS A C 1
ATOM 779 O O . LYS A 1 102 ? -20.613 -3.940 19.402 1.00 75.12 102 LYS A O 1
ATOM 784 N N . GLY A 1 103 ? -21.017 -4.149 17.201 1.00 76.00 103 GLY A N 1
ATOM 785 C CA . GLY A 1 103 ? -20.236 -3.000 16.733 1.00 76.00 103 GLY A CA 1
ATOM 786 C C . GLY A 1 103 ? -19.037 -3.416 15.875 1.00 76.00 103 GLY A C 1
ATOM 787 O O . GLY A 1 103 ? -19.008 -4.521 15.333 1.00 76.00 103 GLY A O 1
ATOM 788 N N . ALA A 1 104 ? -18.036 -2.542 15.757 1.00 81.69 104 ALA A N 1
ATOM 789 C CA . ALA A 1 104 ? -16.847 -2.809 14.953 1.00 81.69 104 ALA A CA 1
ATOM 790 C C . ALA A 1 104 ? -15.986 -3.915 15.589 1.00 81.69 104 ALA A C 1
ATOM 792 O O . ALA A 1 104 ? -15.421 -3.735 16.667 1.00 81.69 104 ALA A O 1
ATOM 793 N N . GLY A 1 105 ? -15.868 -5.059 14.919 1.00 86.50 105 GLY A N 1
ATOM 794 C CA . GLY A 1 105 ? -14.800 -6.021 15.175 1.00 86.50 105 GLY A CA 1
ATOM 795 C C . GLY A 1 105 ? -13.534 -5.579 14.447 1.00 86.50 105 GLY A C 1
ATOM 796 O O . GLY A 1 105 ? -13.625 -5.087 13.325 1.00 86.50 105 GLY A O 1
ATOM 797 N N . TYR A 1 106 ? -12.362 -5.766 15.051 1.00 90.00 106 TYR A N 1
ATOM 798 C CA . TYR A 1 106 ? -11.088 -5.448 14.408 1.00 90.00 106 TYR A CA 1
ATOM 799 C C . TYR A 1 106 ? -10.067 -6.570 14.594 1.00 90.00 106 TYR A C 1
ATOM 801 O O . TYR A 1 106 ? -10.047 -7.248 15.623 1.00 90.00 106 TYR A O 1
ATOM 809 N N . ALA A 1 107 ? -9.207 -6.748 13.596 1.00 92.06 107 ALA A N 1
ATOM 810 C CA . ALA A 1 107 ? -8.070 -7.653 13.639 1.00 92.06 107 ALA A CA 1
ATOM 811 C C . ALA A 1 107 ? -6.857 -6.999 12.973 1.00 92.06 107 ALA A C 1
ATOM 813 O O . ALA A 1 107 ? -6.966 -6.443 11.881 1.00 92.06 107 ALA A O 1
ATOM 814 N N . VAL A 1 108 ? -5.699 -7.062 13.626 1.00 95.50 108 VAL A N 1
ATOM 815 C CA . VAL A 1 108 ? -4.440 -6.586 13.042 1.00 95.50 108 VAL A CA 1
ATOM 816 C C . VAL A 1 108 ? -3.933 -7.650 12.071 1.00 95.50 108 VAL A C 1
ATOM 818 O O . VAL A 1 108 ? -3.702 -8.785 12.478 1.00 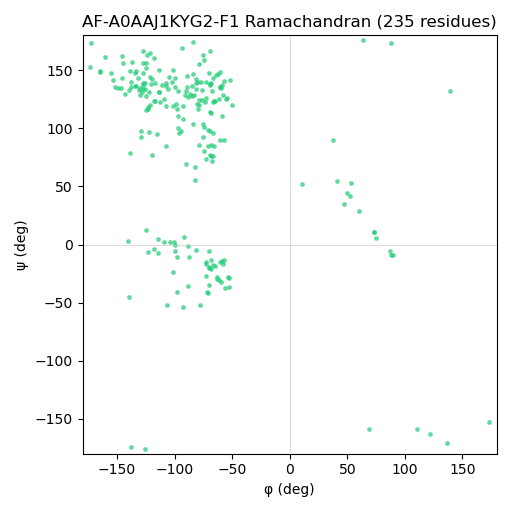95.50 108 VAL A O 1
ATOM 821 N N . LEU A 1 109 ? -3.791 -7.285 10.799 1.00 95.75 109 LEU A N 1
ATOM 822 C CA . LEU A 1 109 ? -3.270 -8.162 9.747 1.00 95.75 109 LEU A CA 1
ATOM 823 C C . LEU A 1 109 ? -1.748 -8.074 9.641 1.00 95.75 109 LEU A C 1
ATOM 825 O O . LEU A 1 109 ? -1.082 -9.068 9.378 1.00 95.75 109 LEU A O 1
ATOM 829 N N . PHE A 1 110 ? -1.209 -6.877 9.855 1.00 96.88 110 PHE A N 1
ATOM 830 C CA . PHE A 1 110 ? 0.220 -6.602 9.821 1.00 96.88 110 PHE A CA 1
ATOM 831 C C . PHE A 1 110 ? 0.564 -5.522 10.841 1.00 96.88 110 PHE A C 1
ATOM 833 O O . PHE A 1 110 ? -0.203 -4.571 11.021 1.00 96.88 110 PHE A O 1
ATOM 840 N N . GLN A 1 111 ? 1.726 -5.665 11.477 1.00 96.50 111 GLN A N 1
ATOM 841 C CA . GLN A 1 111 ? 2.354 -4.623 12.278 1.00 96.50 111 GLN A CA 1
ATOM 842 C C . GLN A 1 111 ? 3.868 -4.837 12.359 1.00 96.50 111 GLN A C 1
ATOM 844 O O . GLN A 1 111 ? 4.320 -5.983 12.412 1.00 96.50 111 GLN A O 1
ATOM 849 N N . ASN A 1 112 ? 4.644 -3.756 12.432 1.00 95.69 112 ASN A N 1
ATOM 850 C CA . ASN A 1 112 ? 6.068 -3.843 12.766 1.00 95.69 112 ASN A CA 1
ATOM 851 C C . ASN A 1 112 ? 6.288 -3.891 14.289 1.00 95.69 112 ASN A C 1
ATOM 853 O O . ASN A 1 112 ? 5.363 -3.717 15.084 1.00 95.69 112 ASN A O 1
ATOM 857 N N . GLN A 1 113 ? 7.538 -4.090 14.713 1.00 94.56 113 GLN A N 1
ATOM 858 C CA . GLN A 1 113 ? 7.914 -3.888 16.110 1.00 94.56 113 GLN A CA 1
ATOM 859 C C . GLN A 1 113 ? 7.972 -2.379 16.431 1.00 94.56 113 GLN A C 1
ATOM 861 O O . GLN A 1 113 ? 8.768 -1.667 15.813 1.00 94.56 113 GLN A O 1
ATOM 866 N N . PRO A 1 114 ? 7.202 -1.880 17.419 1.00 95.00 114 PRO A N 1
ATOM 867 C CA . PRO A 1 114 ? 7.236 -0.470 17.794 1.00 95.00 114 PRO A CA 1
ATOM 868 C C . PRO A 1 114 ? 8.640 0.006 18.192 1.00 95.00 114 PRO A C 1
ATOM 870 O O . PRO A 1 114 ? 9.368 -0.680 18.910 1.00 95.00 114 PRO A O 1
ATOM 873 N N . GLY A 1 115 ? 8.985 1.223 17.784 1.00 93.12 115 GLY A N 1
ATOM 874 C CA . GLY A 1 115 ? 10.171 1.969 18.207 1.00 93.12 115 GLY A CA 1
ATOM 875 C C . GLY A 1 115 ? 11.429 1.703 17.383 1.00 93.12 115 GLY A C 1
ATOM 876 O O . GLY A 1 115 ? 12.410 2.429 17.541 1.00 93.12 115 GLY A O 1
ATOM 877 N N . ILE A 1 116 ? 11.415 0.705 16.497 1.00 90.25 116 ILE A N 1
ATOM 878 C CA . ILE A 1 116 ? 12.567 0.354 15.661 1.00 90.25 116 ILE A CA 1
ATOM 879 C C . ILE A 1 116 ? 12.448 1.057 14.315 1.00 90.25 116 ILE A C 1
ATOM 881 O O . ILE A 1 116 ? 11.752 0.581 13.425 1.00 90.25 116 ILE A O 1
ATOM 885 N N . ARG A 1 117 ? 13.140 2.191 14.177 1.00 89.19 117 ARG A N 1
ATOM 886 C CA . ARG A 1 117 ? 13.284 2.896 12.898 1.00 89.19 117 ARG A CA 1
ATOM 887 C C . ARG A 1 117 ? 14.311 2.202 12.012 1.00 89.19 117 ARG A C 1
ATOM 889 O O . ARG A 1 117 ? 15.368 1.799 12.493 1.00 89.19 117 ARG A O 1
ATOM 896 N N . THR A 1 118 ? 14.012 2.132 10.724 1.00 86.19 118 THR A N 1
ATOM 897 C CA . THR A 1 118 ? 14.861 1.521 9.700 1.00 86.19 118 THR A CA 1
ATOM 898 C C . THR A 1 118 ? 14.952 2.447 8.495 1.00 86.19 118 THR A C 1
ATOM 900 O O . THR A 1 118 ? 14.030 3.211 8.222 1.00 86.19 118 THR A O 1
ATOM 903 N N . ASN A 1 119 ? 16.085 2.389 7.797 1.00 84.69 119 ASN A N 1
ATOM 904 C CA . ASN A 1 119 ? 16.266 3.049 6.502 1.00 84.69 119 ASN A CA 1
ATOM 905 C C . ASN A 1 119 ? 16.116 2.044 5.347 1.00 84.69 119 ASN A C 1
ATOM 907 O O . ASN A 1 119 ? 16.344 2.404 4.196 1.00 84.69 119 ASN A O 1
ATOM 911 N N . ASN A 1 120 ? 15.819 0.775 5.652 1.00 90.69 120 ASN A N 1
ATOM 912 C CA . ASN A 1 120 ? 15.583 -0.253 4.651 1.00 90.69 120 ASN A CA 1
ATOM 913 C C . ASN A 1 120 ? 14.140 -0.124 4.132 1.00 90.69 120 ASN A C 1
ATOM 915 O O . ASN A 1 120 ? 13.216 -0.253 4.941 1.00 90.69 120 ASN A O 1
ATOM 919 N N . PRO A 1 121 ? 13.918 0.088 2.820 1.00 91.00 121 PRO A N 1
ATOM 920 C CA . PRO A 1 121 ? 12.576 0.119 2.243 1.00 91.00 121 PRO A CA 1
ATOM 921 C C . PRO A 1 121 ? 11.750 -1.121 2.594 1.00 91.00 121 PRO A C 1
ATOM 923 O O . PRO A 1 121 ? 10.568 -0.991 2.879 1.00 91.00 121 PRO A O 1
ATOM 926 N N . GLU A 1 122 ? 12.381 -2.298 2.655 1.00 93.25 122 GLU A N 1
ATOM 927 C CA . GLU A 1 122 ? 11.705 -3.575 2.929 1.00 93.25 122 GLU A CA 1
ATOM 928 C C . GLU A 1 122 ? 11.085 -3.675 4.325 1.00 93.25 122 GLU A C 1
ATOM 930 O O . GLU A 1 122 ? 10.245 -4.536 4.570 1.00 93.25 122 GLU A O 1
ATOM 935 N N . GLU A 1 123 ? 11.506 -2.822 5.253 1.00 92.50 123 GLU A N 1
ATOM 936 C CA . GLU A 1 123 ? 11.060 -2.840 6.645 1.00 92.50 123 GLU A CA 1
ATOM 937 C C . GLU A 1 123 ? 10.327 -1.550 7.034 1.00 92.50 123 GLU A C 1
ATOM 939 O O . GLU A 1 123 ? 9.856 -1.422 8.170 1.00 92.50 123 GLU A O 1
ATOM 944 N N . SER A 1 124 ? 10.260 -0.569 6.127 1.00 93.19 124 SER A N 1
ATOM 945 C CA . SER A 1 124 ? 9.692 0.731 6.455 1.00 93.19 124 SER A CA 1
ATOM 946 C C . SER A 1 124 ? 8.188 0.634 6.678 1.00 93.19 124 SER A C 1
ATOM 948 O O . SER A 1 124 ? 7.446 -0.004 5.936 1.00 93.19 124 SER A O 1
ATOM 950 N N . VAL A 1 125 ? 7.725 1.340 7.704 1.00 94.88 125 VAL A N 1
ATOM 951 C CA . VAL A 1 125 ? 6.298 1.571 7.964 1.00 94.88 125 VAL A CA 1
ATOM 952 C C . VAL A 1 125 ? 5.971 3.057 8.082 1.00 94.88 125 VAL A C 1
ATOM 954 O O . VAL A 1 125 ? 4.897 3.428 8.564 1.00 94.88 125 VAL A O 1
ATOM 957 N N . GLU A 1 126 ? 6.911 3.921 7.698 1.00 93.69 126 GLU A N 1
ATOM 958 C CA . GLU A 1 126 ? 6.742 5.362 7.813 1.00 93.69 126 GLU A CA 1
ATOM 959 C C . GLU A 1 126 ? 5.557 5.829 6.964 1.00 93.69 126 GLU A C 1
ATOM 961 O O . GLU A 1 126 ? 5.466 5.506 5.784 1.00 93.69 126 GLU A O 1
ATOM 966 N N . ASN A 1 127 ? 4.611 6.539 7.589 1.00 91.19 127 ASN A N 1
ATOM 967 C CA . ASN A 1 127 ? 3.377 7.017 6.958 1.00 91.19 127 ASN A CA 1
ATOM 968 C C . ASN A 1 127 ? 2.636 5.955 6.129 1.00 91.19 127 ASN A C 1
ATOM 970 O O . ASN A 1 127 ? 2.028 6.294 5.112 1.00 91.19 127 ASN A O 1
ATOM 974 N N . LEU A 1 128 ? 2.660 4.684 6.564 1.00 94.31 128 LEU A N 1
ATOM 975 C CA . LEU A 1 128 ? 2.102 3.600 5.758 1.00 94.31 128 LEU A CA 1
ATOM 976 C C . LEU A 1 128 ? 0.668 3.892 5.304 1.00 94.31 128 LEU A C 1
ATOM 978 O O . LEU A 1 128 ? -0.135 4.415 6.071 1.00 94.31 128 LEU A O 1
ATOM 982 N N . THR A 1 129 ? 0.300 3.538 4.088 1.00 94.00 129 THR A N 1
ATOM 983 C CA . THR A 1 129 ? -1.010 3.872 3.533 1.00 94.00 129 THR A CA 1
ATOM 984 C C . THR A 1 129 ? -1.486 2.778 2.601 1.00 94.00 129 THR A C 1
ATOM 986 O O . THR A 1 129 ? -0.728 2.252 1.788 1.00 94.00 129 THR A O 1
ATOM 989 N N . ILE A 1 130 ? -2.749 2.392 2.747 1.00 94.75 130 ILE A N 1
ATOM 990 C CA . ILE A 1 130 ? -3.365 1.390 1.883 1.00 94.75 130 ILE A CA 1
ATOM 991 C C . ILE A 1 130 ? -3.615 2.013 0.513 1.00 94.75 130 ILE A C 1
ATOM 993 O O . ILE A 1 130 ? -4.300 3.030 0.413 1.00 94.75 130 ILE A O 1
ATOM 997 N N . ASN A 1 131 ? -3.119 1.359 -0.534 1.00 93.12 131 ASN A N 1
ATOM 998 C CA . ASN A 1 131 ? -3.277 1.828 -1.903 1.00 93.12 131 ASN A CA 1
ATOM 999 C C . ASN A 1 131 ? -4.508 1.240 -2.579 1.00 93.12 131 ASN A C 1
ATOM 1001 O O . ASN A 1 131 ? -5.329 1.957 -3.154 1.00 93.12 131 ASN A O 1
ATOM 1005 N N . TYR A 1 132 ? -4.611 -0.088 -2.558 1.00 92.50 132 TYR A N 1
ATOM 1006 C CA . TYR A 1 132 ? -5.584 -0.812 -3.362 1.00 92.50 132 TYR A CA 1
ATOM 1007 C C . TYR A 1 132 ? -5.741 -2.253 -2.882 1.00 92.50 132 TYR A C 1
ATOM 1009 O O . TYR A 1 132 ? -4.774 -2.866 -2.437 1.00 92.50 132 TYR A O 1
ATOM 1017 N N . PHE A 1 133 ? -6.939 -2.816 -3.033 1.00 92.19 133 PHE A N 1
ATOM 1018 C CA . PHE A 1 133 ? -7.163 -4.251 -2.898 1.00 92.19 133 PHE A CA 1
ATOM 1019 C C . PHE A 1 133 ? -7.554 -4.859 -4.245 1.00 92.19 133 PHE A C 1
ATOM 1021 O O . PHE A 1 133 ? -8.550 -4.457 -4.849 1.00 92.19 133 PHE A O 1
ATOM 1028 N N . ASP A 1 134 ? -6.783 -5.848 -4.689 1.00 91.12 134 ASP A N 1
ATOM 1029 C CA . ASP A 1 134 ? -7.068 -6.634 -5.880 1.00 91.12 134 ASP A CA 1
ATOM 1030 C C . ASP A 1 134 ? -7.865 -7.895 -5.524 1.00 91.12 134 ASP A C 1
ATOM 1032 O O . ASP A 1 134 ? -7.336 -8.871 -4.985 1.00 91.12 134 ASP A O 1
ATOM 1036 N N . ASN A 1 135 ? -9.149 -7.891 -5.887 1.00 88.56 135 ASN A N 1
ATOM 1037 C CA . ASN A 1 135 ? -10.045 -9.031 -5.697 1.00 88.56 135 ASN A CA 1
ATOM 1038 C C . ASN A 1 135 ? -9.610 -10.277 -6.488 1.00 88.56 135 ASN A C 1
ATOM 1040 O O . ASN A 1 135 ? -9.953 -11.385 -6.079 1.00 88.56 135 ASN A O 1
ATOM 1044 N N . GLN A 1 136 ? -8.913 -10.126 -7.623 1.00 88.50 136 GLN A N 1
ATOM 1045 C CA . GLN A 1 136 ? -8.544 -11.265 -8.473 1.00 88.50 136 GLN A CA 1
ATOM 1046 C C . GLN A 1 136 ? -7.471 -12.125 -7.812 1.00 88.50 136 GLN A C 1
ATOM 1048 O O . GLN A 1 136 ? -7.549 -13.351 -7.845 1.00 88.50 136 GLN A O 1
ATOM 1053 N N . THR A 1 137 ? -6.490 -11.474 -7.191 1.00 91.19 137 THR A N 1
ATOM 1054 C CA . THR A 1 137 ? -5.379 -12.143 -6.508 1.00 91.19 137 THR A CA 1
ATOM 1055 C C . THR A 1 137 ? -5.570 -12.232 -4.995 1.00 91.19 137 THR A C 1
ATOM 1057 O O . THR A 1 137 ? -4.782 -12.898 -4.333 1.00 91.19 137 THR A O 1
ATOM 1060 N N . SER A 1 138 ? -6.628 -11.618 -4.445 1.00 92.00 138 SER A N 1
ATOM 1061 C CA . SER A 1 138 ? -6.839 -11.470 -2.997 1.00 92.00 138 SER A CA 1
ATOM 1062 C C . SER A 1 138 ? -5.621 -10.836 -2.318 1.00 92.00 138 SER A C 1
ATOM 1064 O O . SER A 1 138 ? -5.073 -11.385 -1.360 1.00 92.00 138 SER A O 1
ATOM 1066 N N . THR A 1 139 ? -5.196 -9.686 -2.846 1.00 94.25 139 THR A N 1
ATOM 1067 C CA . THR A 1 139 ? -3.983 -8.978 -2.413 1.00 94.25 139 THR A CA 1
ATOM 1068 C C . THR A 1 139 ? -4.305 -7.541 -2.023 1.00 94.25 139 THR A C 1
ATOM 1070 O O . THR A 1 139 ? -4.891 -6.797 -2.807 1.00 94.25 139 THR A O 1
ATOM 1073 N N . LEU A 1 140 ? -3.894 -7.128 -0.823 1.00 95.44 140 LEU A N 1
ATOM 1074 C CA . LEU A 1 140 ? -3.936 -5.735 -0.380 1.00 95.44 140 LEU A CA 1
ATOM 1075 C C . LEU A 1 140 ? -2.557 -5.102 -0.564 1.00 95.44 140 LEU A C 1
ATOM 1077 O O . LEU A 1 140 ? -1.610 -5.498 0.109 1.00 95.44 140 LEU A O 1
ATOM 1081 N N . TYR A 1 141 ? -2.461 -4.099 -1.425 1.00 96.56 141 TYR A N 1
ATOM 1082 C CA . TYR A 1 141 ? -1.254 -3.305 -1.613 1.00 96.56 141 TYR A CA 1
ATOM 1083 C C . TYR A 1 141 ? -1.259 -2.103 -0.671 1.00 96.56 141 TYR A C 1
ATOM 1085 O O . TYR A 1 141 ? -2.256 -1.375 -0.577 1.00 96.56 141 TYR A O 1
ATOM 1093 N N . PHE A 1 142 ? -0.141 -1.886 0.013 1.00 96.56 142 PHE A N 1
ATOM 1094 C CA . PHE A 1 142 ? 0.081 -0.712 0.848 1.00 96.56 142 PHE A CA 1
ATOM 1095 C C . PHE A 1 142 ? 1.504 -0.194 0.653 1.00 96.56 142 PHE A C 1
ATOM 1097 O O . PHE A 1 142 ? 2.421 -0.959 0.367 1.00 96.56 142 PHE A O 1
ATOM 1104 N N . SER A 1 143 ? 1.677 1.114 0.793 1.00 95.62 143 SER A N 1
ATOM 1105 C CA . SER A 1 143 ? 2.960 1.785 0.626 1.00 95.62 143 SER A CA 1
ATOM 1106 C C . SER A 1 143 ? 3.434 2.360 1.949 1.00 95.62 143 SER A C 1
ATOM 1108 O O . SER A 1 143 ? 2.603 2.781 2.746 1.00 95.62 143 SER A O 1
ATOM 1110 N N . ALA A 1 144 ? 4.741 2.450 2.150 1.00 94.69 144 ALA A N 1
ATOM 1111 C CA . ALA A 1 144 ? 5.373 3.239 3.203 1.00 94.69 144 ALA A CA 1
ATOM 1112 C C . ALA A 1 144 ? 6.387 4.210 2.588 1.00 94.69 144 ALA A C 1
ATOM 1114 O O . ALA A 1 144 ? 6.897 3.979 1.492 1.00 94.69 144 ALA A O 1
ATOM 1115 N N . ASP A 1 145 ? 6.690 5.305 3.270 1.00 91.38 145 ASP A N 1
ATOM 1116 C CA . ASP A 1 145 ? 7.767 6.200 2.860 1.00 91.38 145 ASP A CA 1
ATOM 1117 C C . ASP A 1 145 ? 9.119 5.492 3.059 1.00 91.38 145 ASP A C 1
ATOM 1119 O O . ASP A 1 145 ? 9.330 4.813 4.064 1.00 91.38 145 ASP A O 1
ATOM 1123 N N . ALA A 1 146 ? 10.037 5.613 2.098 1.00 83.50 146 ALA A N 1
ATOM 1124 C CA . ALA A 1 146 ? 11.342 4.942 2.153 1.00 83.50 146 ALA A CA 1
ATOM 1125 C C . ALA A 1 146 ? 12.488 5.832 1.652 1.00 83.50 146 ALA A C 1
ATOM 1127 O O . ALA A 1 146 ? 13.523 5.937 2.307 1.00 83.50 146 ALA A O 1
ATOM 1128 N N . TRP A 1 147 ? 12.289 6.524 0.525 1.00 71.62 147 TRP A N 1
ATOM 1129 C CA . TRP A 1 147 ? 13.261 7.441 -0.075 1.00 71.62 147 TRP A CA 1
ATOM 1130 C C . TRP A 1 147 ? 12.643 8.818 -0.340 1.00 71.62 147 TRP A C 1
ATOM 1132 O O . TRP A 1 147 ? 11.427 8.978 -0.341 1.00 71.62 147 TRP A O 1
ATOM 1142 N N . ALA A 1 148 ? 13.480 9.821 -0.631 1.00 66.00 148 ALA A N 1
ATOM 1143 C CA . ALA A 1 148 ? 13.059 11.219 -0.794 1.00 66.00 148 ALA A CA 1
ATOM 1144 C C . ALA A 1 148 ? 11.908 11.447 -1.800 1.00 66.00 148 ALA A C 1
ATOM 1146 O O . ALA A 1 148 ? 11.154 12.404 -1.650 1.00 66.00 148 ALA A O 1
ATOM 1147 N N . GLN A 1 149 ? 11.783 10.599 -2.824 1.00 63.31 149 GLN A N 1
ATOM 1148 C CA . GLN A 1 149 ? 10.757 10.701 -3.872 1.00 63.31 149 GLN A CA 1
ATOM 1149 C C . GLN A 1 149 ? 10.176 9.330 -4.288 1.00 63.31 149 GLN A C 1
ATOM 1151 O O . GLN A 1 149 ? 9.345 9.267 -5.190 1.00 63.31 149 GLN A O 1
ATOM 1156 N N . ALA A 1 150 ? 10.593 8.233 -3.643 1.00 75.31 150 ALA A N 1
ATOM 1157 C CA . ALA A 1 150 ? 10.100 6.883 -3.919 1.00 75.31 150 ALA A CA 1
ATOM 1158 C C . ALA A 1 150 ? 9.624 6.216 -2.624 1.00 75.31 150 ALA A C 1
ATOM 1160 O O . ALA A 1 150 ? 10.248 6.350 -1.568 1.00 75.31 150 ALA A O 1
ATOM 1161 N N . ARG A 1 151 ? 8.504 5.503 -2.716 1.00 90.75 151 ARG A N 1
ATOM 1162 C CA . ARG A 1 151 ? 7.922 4.740 -1.606 1.00 90.75 151 ARG A CA 1
ATOM 1163 C C . ARG A 1 151 ? 8.396 3.284 -1.626 1.00 90.75 151 ARG A C 1
ATOM 1165 O O . ARG A 1 151 ? 8.999 2.833 -2.593 1.00 90.75 151 ARG A O 1
ATOM 1172 N N . ALA A 1 152 ? 8.123 2.558 -0.553 1.00 94.19 152 ALA A N 1
ATOM 1173 C CA . ALA A 1 152 ? 8.220 1.108 -0.479 1.00 94.19 152 ALA A CA 1
ATOM 1174 C C . ALA A 1 152 ? 6.828 0.507 -0.662 1.00 94.19 152 ALA A C 1
ATOM 1176 O O . ALA A 1 152 ? 5.924 0.811 0.112 1.00 94.19 152 ALA A O 1
ATOM 1177 N N . LEU A 1 153 ? 6.651 -0.331 -1.679 1.00 96.69 153 LEU A N 1
ATOM 1178 C CA . LEU A 1 153 ? 5.426 -1.077 -1.924 1.00 96.69 153 LEU A CA 1
ATOM 1179 C C . LEU A 1 153 ? 5.494 -2.438 -1.235 1.00 96.69 153 LEU A C 1
ATOM 1181 O O . LEU A 1 153 ? 6.406 -3.229 -1.477 1.00 96.69 153 LEU A O 1
ATOM 1185 N N . HIS A 1 154 ? 4.453 -2.738 -0.473 1.00 97.25 154 HIS A N 1
ATOM 1186 C CA . HIS A 1 154 ? 4.230 -4.006 0.201 1.00 97.25 154 HIS A CA 1
ATOM 1187 C C . HIS A 1 154 ? 2.882 -4.603 -0.200 1.00 97.25 154 HIS A C 1
ATOM 1189 O O . HIS A 1 154 ? 1.988 -3.920 -0.714 1.00 97.25 154 HIS A O 1
ATOM 1195 N N . ALA A 1 155 ? 2.726 -5.894 0.065 1.00 97.19 155 ALA A N 1
ATOM 1196 C CA . ALA A 1 155 ? 1.503 -6.635 -0.176 1.00 97.19 155 ALA A CA 1
ATOM 1197 C C . ALA A 1 155 ? 1.148 -7.519 1.022 1.00 97.19 155 ALA A C 1
ATOM 1199 O O . ALA A 1 155 ? 2.001 -8.225 1.549 1.00 97.19 155 ALA A O 1
ATOM 1200 N N . ILE A 1 156 ? -0.129 -7.532 1.404 1.00 96.44 156 ILE A N 1
ATOM 1201 C CA . ILE A 1 156 ? -0.726 -8.559 2.264 1.00 96.44 156 ILE A CA 1
ATOM 1202 C C . ILE A 1 156 ? -1.504 -9.516 1.364 1.00 96.44 156 ILE A C 1
ATOM 1204 O O . ILE A 1 156 ? -2.442 -9.103 0.680 1.00 96.44 156 ILE A O 1
ATOM 1208 N N . ILE A 1 157 ? -1.114 -10.787 1.362 1.00 94.75 157 ILE A N 1
ATOM 1209 C CA . ILE A 1 157 ? -1.648 -11.819 0.470 1.00 94.75 157 ILE A CA 1
ATOM 1210 C C . ILE A 1 157 ? -2.415 -12.856 1.289 1.00 94.75 157 ILE A C 1
ATOM 1212 O O . ILE A 1 157 ? -1.900 -13.398 2.273 1.00 94.75 157 ILE A O 1
ATOM 1216 N N . TRP A 1 158 ? -3.634 -13.177 0.853 1.00 93.00 158 TRP A N 1
ATOM 1217 C CA . TRP A 1 158 ? -4.427 -14.270 1.413 1.00 93.00 158 TRP A CA 1
ATOM 1218 C C . TRP A 1 158 ? -4.259 -15.536 0.570 1.00 93.00 158 TRP A C 1
ATOM 1220 O O . TRP A 1 158 ? -4.979 -15.748 -0.402 1.00 93.00 158 TRP A O 1
ATOM 1230 N N . GLU A 1 159 ? -3.354 -16.431 0.980 1.00 86.69 159 GLU A N 1
ATOM 1231 C CA . GLU A 1 159 ? -3.181 -17.745 0.327 1.00 86.69 159 GLU A CA 1
ATOM 1232 C C . GLU A 1 159 ? -4.451 -18.611 0.399 1.00 86.69 159 GLU A C 1
ATOM 1234 O O . GLU A 1 159 ? -4.722 -19.422 -0.485 1.00 86.69 159 GLU A O 1
ATOM 1239 N N . ASN A 1 160 ? -5.243 -18.439 1.463 1.00 83.19 160 ASN A N 1
ATOM 1240 C CA . ASN A 1 160 ? -6.564 -19.037 1.601 1.00 83.19 160 ASN A CA 1
ATOM 1241 C C . ASN A 1 160 ? -7.584 -17.952 1.979 1.00 83.19 160 ASN A C 1
ATOM 1243 O O . ASN A 1 160 ? -7.745 -17.668 3.171 1.00 83.19 160 ASN A O 1
ATOM 1247 N N . PRO A 1 161 ? -8.331 -17.405 1.003 1.00 78.06 161 PRO A N 1
ATOM 1248 C CA . PRO A 1 161 ? -9.336 -16.368 1.243 1.00 78.06 161 PRO A CA 1
ATOM 1249 C C . PRO A 1 161 ? -10.445 -16.768 2.229 1.00 78.06 161 PRO A C 1
ATOM 1251 O O . PRO A 1 161 ? -11.128 -15.906 2.774 1.00 78.06 161 PRO A O 1
ATOM 1254 N N . SER A 1 162 ? -10.619 -18.067 2.508 1.00 80.25 162 SER A N 1
ATOM 1255 C CA . SER A 1 162 ? -11.594 -18.547 3.499 1.00 80.25 162 SER A CA 1
ATOM 1256 C C . SER A 1 162 ? -11.172 -18.262 4.945 1.00 80.25 162 SER A C 1
ATOM 1258 O O . SER A 1 162 ? -12.003 -18.342 5.847 1.00 80.25 162 SER A O 1
ATOM 1260 N N . ASN A 1 163 ? -9.892 -17.959 5.191 1.00 84.44 163 ASN A N 1
ATOM 1261 C CA . ASN A 1 163 ? -9.394 -17.555 6.501 1.00 84.44 163 ASN A CA 1
ATOM 1262 C C . ASN A 1 163 ? -8.878 -16.106 6.443 1.00 84.44 163 ASN A C 1
ATOM 1264 O O . ASN A 1 163 ? -7.711 -15.890 6.114 1.00 84.44 163 ASN A O 1
ATOM 1268 N N . PRO A 1 164 ? -9.705 -15.111 6.811 1.00 81.06 164 PRO A N 1
ATOM 1269 C CA . PRO A 1 164 ? -9.358 -13.699 6.657 1.00 81.06 164 PRO A CA 1
ATOM 1270 C C . PRO A 1 164 ? -8.218 -13.238 7.575 1.00 81.06 164 PRO A C 1
ATOM 1272 O O . PRO A 1 164 ? -7.682 -12.155 7.364 1.00 81.06 164 PRO A O 1
ATOM 1275 N N . LEU A 1 165 ? -7.840 -14.033 8.581 1.00 86.50 165 LEU A N 1
ATOM 1276 C CA . LEU A 1 165 ? -6.777 -13.697 9.532 1.00 86.50 165 LEU A CA 1
ATOM 1277 C C . LEU A 1 165 ? -5.430 -14.337 9.185 1.00 86.50 165 LEU A C 1
ATOM 1279 O O . LEU A 1 165 ? -4.421 -14.001 9.798 1.00 86.50 165 LEU A O 1
ATOM 1283 N N . ARG A 1 166 ? -5.401 -15.280 8.237 1.00 89.94 166 ARG A N 1
ATOM 1284 C CA . ARG A 1 166 ? -4.163 -15.925 7.806 1.00 89.94 166 ARG A CA 1
ATOM 1285 C C . ARG A 1 166 ? -3.654 -15.234 6.551 1.00 89.94 166 ARG A C 1
ATOM 1287 O O . ARG A 1 166 ? -4.122 -15.519 5.452 1.00 89.94 166 ARG A O 1
ATOM 1294 N N . VAL A 1 167 ? -2.677 -14.363 6.754 1.00 94.06 167 VAL A N 1
ATOM 1295 C CA . VAL A 1 167 ? -2.065 -13.553 5.706 1.00 94.06 167 VAL A CA 1
ATOM 1296 C C . VAL A 1 167 ? -0.552 -13.693 5.712 1.00 94.06 167 VAL A C 1
ATOM 1298 O O . VAL A 1 167 ? 0.043 -14.001 6.746 1.00 94.06 167 VAL A O 1
ATOM 1301 N N . THR A 1 168 ? 0.048 -13.419 4.561 1.00 95.00 168 THR A N 1
ATOM 1302 C CA . THR A 1 168 ? 1.492 -13.261 4.402 1.00 95.00 168 THR A CA 1
ATOM 1303 C C . THR A 1 168 ? 1.747 -11.835 3.939 1.00 95.00 168 THR A C 1
ATOM 1305 O O . THR A 1 168 ? 1.178 -11.411 2.933 1.00 95.00 168 THR A O 1
ATOM 1308 N N . GLU A 1 169 ? 2.568 -11.091 4.676 1.00 95.44 169 GLU A N 1
ATOM 1309 C CA . GLU A 1 169 ? 3.073 -9.795 4.222 1.00 95.44 169 GLU A CA 1
ATOM 1310 C C . GLU A 1 169 ? 4.382 -9.986 3.448 1.00 95.44 169 GLU A C 1
ATOM 1312 O O . GLU A 1 169 ? 5.151 -10.911 3.730 1.00 95.44 169 GLU A O 1
ATOM 1317 N N . ARG A 1 170 ? 4.593 -9.156 2.424 1.00 95.38 170 ARG A N 1
ATOM 1318 C CA . ARG A 1 170 ? 5.792 -9.175 1.596 1.00 95.38 170 ARG A CA 1
ATOM 1319 C C . ARG A 1 170 ? 6.105 -7.795 1.018 1.00 95.38 170 ARG A C 1
ATOM 1321 O O . ARG A 1 170 ? 5.239 -7.174 0.403 1.00 95.38 170 ARG A O 1
ATOM 1328 N N . PHE A 1 171 ? 7.378 -7.410 1.073 1.00 96.06 171 PHE A N 1
ATOM 1329 C CA . PHE A 1 171 ? 7.926 -6.323 0.264 1.00 96.06 171 PHE A CA 1
ATOM 1330 C C . PHE A 1 171 ? 7.956 -6.688 -1.228 1.00 96.06 171 PHE A C 1
ATOM 1332 O O . PHE A 1 171 ? 8.415 -7.768 -1.612 1.00 96.06 171 PHE A O 1
ATOM 1339 N N . ILE A 1 172 ? 7.477 -5.774 -2.069 1.00 96.62 172 ILE A N 1
ATOM 1340 C CA . ILE A 1 172 ? 7.373 -5.959 -3.518 1.00 96.62 172 ILE A CA 1
ATOM 1341 C C . ILE A 1 172 ? 8.430 -5.144 -4.259 1.00 96.62 172 ILE A C 1
ATOM 1343 O O . ILE A 1 172 ? 9.115 -5.692 -5.118 1.00 96.62 172 ILE A O 1
ATOM 1347 N N . HIS A 1 173 ? 8.531 -3.841 -3.986 1.00 95.62 173 HIS A N 1
ATOM 1348 C CA . HIS A 1 173 ? 9.425 -2.954 -4.732 1.00 95.62 173 HIS A CA 1
ATOM 1349 C C . HIS A 1 173 ? 9.641 -1.625 -4.002 1.00 95.62 173 HIS A C 1
ATOM 1351 O O . HIS A 1 173 ? 8.723 -1.099 -3.380 1.00 95.62 173 HIS A O 1
ATOM 1357 N N . ASP A 1 174 ? 10.808 -1.007 -4.164 1.00 93.44 174 ASP A N 1
ATOM 1358 C CA . ASP A 1 174 ? 11.109 0.368 -3.743 1.00 93.44 174 ASP A CA 1
ATOM 1359 C C . ASP A 1 174 ? 10.609 1.392 -4.781 1.00 93.44 174 ASP A C 1
ATOM 1361 O O . ASP A 1 174 ? 11.356 2.181 -5.361 1.00 93.44 174 ASP A O 1
ATOM 1365 N N . GLY A 1 175 ? 9.317 1.321 -5.097 1.00 92.88 175 GLY A N 1
ATOM 1366 C CA . GLY A 1 175 ? 8.658 2.233 -6.024 1.00 92.88 175 GLY A CA 1
ATOM 1367 C C . GLY A 1 175 ? 7.293 2.694 -5.524 1.00 92.88 175 GLY A C 1
ATOM 1368 O O . GLY A 1 175 ? 6.626 2.037 -4.726 1.00 92.88 175 GLY A O 1
ATOM 1369 N N . THR A 1 176 ? 6.854 3.834 -6.041 1.00 92.88 176 THR A N 1
ATOM 1370 C CA . THR A 1 176 ? 5.527 4.398 -5.802 1.00 92.88 176 THR A CA 1
ATOM 1371 C C . THR A 1 176 ? 4.485 3.643 -6.617 1.00 92.88 176 THR A C 1
ATOM 1373 O O . THR A 1 176 ? 4.591 3.563 -7.839 1.00 92.88 176 THR A O 1
ATOM 1376 N N . PHE A 1 177 ? 3.461 3.114 -5.948 1.00 93.88 177 PHE A N 1
ATOM 1377 C CA . PHE A 1 177 ? 2.349 2.397 -6.571 1.00 93.88 177 PHE A CA 1
ATOM 1378 C C . PHE A 1 177 ? 1.562 3.265 -7.565 1.00 93.88 177 PHE A C 1
ATOM 1380 O O . PHE A 1 177 ? 1.207 4.399 -7.260 1.00 93.88 177 PHE A O 1
ATOM 1387 N N . GLN A 1 178 ? 1.248 2.705 -8.734 1.00 93.31 178 GLN A N 1
ATOM 1388 C CA . GLN A 1 178 ? 0.551 3.388 -9.835 1.00 93.31 178 GLN A CA 1
ATOM 1389 C C . GLN A 1 178 ? -0.745 2.690 -10.264 1.00 93.31 178 GLN A C 1
ATOM 1391 O O . GLN A 1 178 ? -1.479 3.202 -11.107 1.00 93.31 178 GLN A O 1
ATOM 1396 N N . GLY A 1 179 ? -1.037 1.513 -9.709 1.00 93.06 179 GLY A N 1
ATOM 1397 C CA . GLY A 1 179 ? -2.209 0.713 -10.050 1.00 93.06 179 GLY A CA 1
ATOM 1398 C C . GLY A 1 179 ? -1.881 -0.769 -10.190 1.00 93.06 179 GLY A C 1
ATOM 1399 O O . GLY A 1 179 ? -0.779 -1.213 -9.873 1.00 93.06 179 GLY A O 1
ATOM 1400 N N . VAL A 1 180 ? -2.849 -1.536 -10.688 1.00 93.19 180 VAL A N 1
ATOM 1401 C CA . VAL A 1 180 ? -2.710 -2.976 -10.944 1.00 93.19 180 VAL A CA 1
ATOM 1402 C C . VAL A 1 180 ? -3.075 -3.268 -12.392 1.00 93.19 180 VAL A C 1
ATOM 1404 O O . VAL A 1 180 ? -4.117 -2.829 -12.875 1.00 93.19 180 VAL A O 1
ATOM 1407 N N . PHE A 1 181 ? -2.242 -4.056 -13.067 1.00 92.56 181 PHE A N 1
ATOM 1408 C CA . PHE A 1 181 ? -2.482 -4.567 -14.409 1.00 92.56 181 PHE A CA 1
ATOM 1409 C C . PHE A 1 181 ? -2.406 -6.094 -14.400 1.00 92.56 181 PHE A C 1
ATOM 1411 O O . PHE A 1 181 ? -1.365 -6.662 -14.083 1.00 92.56 181 PHE A O 1
ATOM 1418 N N . ASN A 1 182 ? -3.508 -6.770 -14.742 1.00 90.69 182 ASN A N 1
ATOM 1419 C CA . ASN A 1 182 ? -3.600 -8.238 -14.765 1.00 90.69 182 ASN A CA 1
ATOM 1420 C C . ASN A 1 182 ? -3.086 -8.914 -13.475 1.00 90.69 182 ASN A C 1
ATOM 1422 O O . ASN A 1 182 ? -2.335 -9.886 -13.531 1.00 90.69 182 ASN A O 1
ATOM 1426 N N . GLY A 1 183 ? -3.460 -8.371 -12.312 1.00 91.19 183 GLY A N 1
ATOM 1427 C CA . GLY A 1 183 ? -3.044 -8.887 -11.003 1.00 91.19 183 GLY A CA 1
ATOM 1428 C C . GLY A 1 183 ? -1.581 -8.619 -10.631 1.00 91.19 183 GLY A C 1
ATOM 1429 O O . GLY A 1 183 ? -1.086 -9.198 -9.669 1.00 91.19 183 GLY A O 1
ATOM 1430 N N . MET A 1 184 ? -0.878 -7.771 -11.388 1.00 94.94 184 MET A N 1
ATOM 1431 C CA . MET A 1 184 ? 0.489 -7.335 -11.101 1.00 94.94 184 MET A CA 1
ATOM 1432 C C . MET A 1 184 ? 0.512 -5.836 -10.781 1.00 94.94 184 MET A C 1
ATOM 1434 O O . MET A 1 184 ? -0.074 -5.052 -11.537 1.00 94.94 184 MET A O 1
ATOM 1438 N N . PRO A 1 185 ? 1.168 -5.399 -9.693 1.00 95.81 185 PRO A N 1
ATOM 1439 C CA . PRO A 1 185 ? 1.296 -3.983 -9.396 1.00 95.81 185 PRO A CA 1
ATOM 1440 C C . PRO A 1 185 ? 2.163 -3.273 -10.437 1.00 95.81 185 PRO A C 1
ATOM 1442 O O . PRO A 1 185 ? 3.161 -3.803 -10.932 1.00 95.81 185 PRO A O 1
ATOM 1445 N N . MET A 1 186 ? 1.776 -2.041 -10.739 1.00 95.62 186 MET A N 1
ATOM 1446 C CA . MET A 1 186 ? 2.589 -1.088 -11.477 1.00 95.62 186 MET A CA 1
ATOM 1447 C C . MET A 1 186 ? 3.246 -0.132 -10.492 1.00 95.62 186 MET A C 1
ATOM 1449 O O . MET A 1 186 ? 2.578 0.371 -9.585 1.00 95.62 186 MET A O 1
ATOM 1453 N N . VAL A 1 187 ? 4.532 0.141 -10.680 1.00 94.44 187 VAL A N 1
ATOM 1454 C CA . VAL A 1 187 ? 5.299 1.052 -9.823 1.00 94.44 187 VAL A CA 1
ATOM 1455 C C . VAL A 1 187 ? 6.088 2.042 -10.663 1.00 94.44 187 VAL A C 1
ATOM 1457 O O . VAL A 1 187 ? 6.616 1.673 -11.707 1.00 94.44 187 VAL A O 1
ATOM 1460 N N . SER A 1 188 ? 6.202 3.279 -10.195 1.00 92.44 188 SER A N 1
ATOM 1461 C CA . SER A 1 188 ? 7.176 4.255 -10.693 1.00 92.44 188 SER A CA 1
ATOM 1462 C C . SER A 1 188 ? 8.267 4.428 -9.650 1.00 92.44 188 SER A C 1
ATOM 1464 O O . SER A 1 188 ? 7.974 4.513 -8.459 1.00 92.44 188 SER A O 1
ATOM 1466 N N . THR A 1 189 ? 9.525 4.472 -10.067 1.00 91.56 189 THR A N 1
ATOM 1467 C CA . THR A 1 189 ? 10.658 4.635 -9.145 1.00 91.56 189 THR A CA 1
ATOM 1468 C C . THR A 1 189 ? 11.677 5.614 -9.720 1.00 91.56 189 THR A C 1
ATOM 1470 O O . THR A 1 189 ? 11.428 6.253 -10.739 1.00 91.56 189 THR A O 1
ATOM 1473 N N . ILE A 1 190 ? 12.812 5.760 -9.045 1.00 89.50 190 ILE A N 1
ATOM 1474 C CA . ILE A 1 190 ? 13.922 6.615 -9.440 1.00 89.50 190 ILE A CA 1
ATOM 1475 C C . ILE A 1 190 ? 15.114 5.719 -9.696 1.00 89.50 190 ILE A C 1
ATOM 1477 O O . ILE A 1 190 ? 15.567 4.987 -8.818 1.00 89.50 190 ILE A O 1
ATOM 1481 N N . ALA A 1 191 ? 15.660 5.824 -10.892 1.00 88.38 191 ALA A N 1
ATOM 1482 C CA . ALA A 1 191 ? 16.889 5.160 -11.263 1.00 88.38 191 ALA A CA 1
ATOM 1483 C C . ALA A 1 191 ? 17.927 6.198 -11.695 1.00 88.38 191 ALA A C 1
ATOM 1485 O O . ALA A 1 191 ? 17.618 7.370 -11.904 1.00 88.38 191 ALA A O 1
ATOM 1486 N N . HIS A 1 192 ? 19.187 5.780 -11.773 1.00 89.44 192 HIS A N 1
ATOM 1487 C CA . HIS A 1 192 ? 20.304 6.662 -12.098 1.00 89.44 192 HIS A CA 1
ATOM 1488 C C . HIS A 1 192 ? 21.116 6.083 -13.254 1.00 89.44 192 HIS A C 1
ATOM 1490 O O . HIS A 1 192 ? 21.384 4.883 -13.298 1.00 89.44 192 HIS A O 1
ATOM 1496 N N . ASP A 1 193 ? 21.500 6.939 -14.199 1.00 88.44 193 ASP A N 1
ATOM 1497 C CA . ASP A 1 193 ? 22.455 6.634 -15.263 1.00 88.44 193 ASP A CA 1
ATOM 1498 C C . ASP A 1 193 ? 23.599 7.665 -15.279 1.00 88.44 193 ASP A C 1
ATOM 1500 O O . ASP A 1 193 ? 23.668 8.567 -14.442 1.00 88.44 193 ASP A O 1
ATOM 1504 N N . GLU A 1 194 ? 24.511 7.557 -16.249 1.00 90.50 194 GLU A N 1
ATOM 1505 C CA . GLU A 1 194 ? 25.643 8.487 -16.410 1.00 90.50 194 GLU A CA 1
ATOM 1506 C C . GLU A 1 194 ? 25.231 9.959 -16.616 1.00 90.50 194 GLU A C 1
ATOM 1508 O O . GLU A 1 194 ? 26.065 10.858 -16.523 1.00 90.50 194 GLU A O 1
ATOM 1513 N N . LYS A 1 195 ? 23.961 10.228 -16.926 1.00 89.31 195 LYS A N 1
ATOM 1514 C CA . LYS A 1 195 ? 23.412 11.558 -17.204 1.00 89.31 195 LYS A CA 1
ATOM 1515 C C . LYS A 1 195 ? 22.492 12.061 -16.079 1.00 89.31 195 LYS A C 1
ATOM 1517 O O . LYS A 1 195 ? 21.956 13.159 -16.219 1.00 89.31 195 LYS A O 1
ATOM 1522 N N . GLY A 1 196 ? 22.323 11.302 -14.994 1.00 88.94 196 GLY A N 1
ATOM 1523 C CA . GLY A 1 196 ? 21.580 11.704 -13.799 1.00 88.94 196 GLY A CA 1
ATOM 1524 C C . GLY A 1 196 ? 20.415 10.778 -13.450 1.00 88.94 196 GLY A C 1
ATOM 1525 O O . GLY A 1 196 ? 20.350 9.631 -13.894 1.00 88.94 196 GLY A O 1
ATOM 1526 N N . ALA A 1 197 ? 19.511 11.287 -12.612 1.00 89.38 197 ALA A N 1
ATOM 1527 C CA . ALA A 1 197 ? 18.287 10.588 -12.243 1.00 89.38 197 ALA A CA 1
ATOM 1528 C C . ALA A 1 197 ? 17.304 10.531 -13.425 1.00 89.38 197 ALA A C 1
ATOM 1530 O O . ALA A 1 197 ? 17.254 11.446 -14.251 1.00 89.38 197 ALA A O 1
ATOM 1531 N N . TYR A 1 198 ? 16.532 9.455 -13.491 1.00 89.44 198 TYR A N 1
ATOM 1532 C CA . TYR A 1 198 ? 15.398 9.287 -14.391 1.00 89.44 198 TYR A CA 1
ATOM 1533 C C . TYR A 1 198 ? 14.302 8.461 -13.705 1.00 89.44 198 TYR A C 1
ATOM 1535 O O . TYR A 1 198 ? 14.563 7.787 -12.705 1.00 89.44 198 TYR A O 1
ATOM 1543 N N . PHE A 1 199 ? 13.082 8.517 -14.238 1.00 89.94 199 PHE A N 1
ATOM 1544 C CA . PHE A 1 199 ? 11.878 8.035 -13.553 1.00 89.94 199 PHE A CA 1
ATOM 1545 C C . PHE A 1 199 ? 11.176 6.913 -14.333 1.00 89.94 199 PHE A C 1
ATOM 1547 O O . PHE A 1 199 ? 10.176 7.157 -15.013 1.00 89.94 199 PHE A O 1
ATOM 1554 N N . PRO A 1 200 ? 11.697 5.674 -14.293 1.00 92.38 200 PRO A N 1
ATOM 1555 C CA . PRO A 1 200 ? 11.080 4.561 -14.996 1.00 92.38 200 PRO A CA 1
ATOM 1556 C C . PRO A 1 200 ? 9.811 4.084 -14.283 1.00 92.38 200 PRO A C 1
ATOM 1558 O O . PRO A 1 200 ? 9.623 4.277 -13.077 1.00 92.38 200 PRO A O 1
ATOM 1561 N N . SER A 1 201 ? 8.949 3.405 -15.039 1.00 93.56 201 SER A N 1
ATOM 1562 C CA . SER A 1 201 ? 7.782 2.706 -14.499 1.00 93.56 201 SER A CA 1
ATOM 1563 C C . SER A 1 201 ? 7.782 1.245 -14.932 1.00 93.56 201 SER A C 1
ATOM 1565 O O . SER A 1 201 ? 8.081 0.939 -16.085 1.00 93.56 201 SER A O 1
ATOM 1567 N N . TYR A 1 202 ? 7.429 0.344 -14.022 1.00 94.62 202 TYR A N 1
ATOM 1568 C CA . TYR A 1 202 ? 7.493 -1.101 -14.215 1.00 94.62 202 TYR A CA 1
ATOM 1569 C C . TYR A 1 202 ? 6.161 -1.765 -13.899 1.00 94.62 202 TYR A C 1
ATOM 1571 O O . TYR A 1 202 ? 5.458 -1.361 -12.975 1.00 94.62 202 TYR A O 1
ATOM 1579 N N . VAL A 1 203 ? 5.858 -2.844 -14.617 1.00 95.62 203 VAL A N 1
ATOM 1580 C CA . VAL A 1 203 ? 4.966 -3.894 -14.115 1.00 95.62 203 VAL A CA 1
ATOM 1581 C C . VAL A 1 203 ? 5.831 -4.869 -13.323 1.00 95.62 203 VAL A C 1
ATOM 1583 O O . VAL A 1 203 ? 6.861 -5.321 -13.828 1.00 95.62 203 VAL A O 1
ATOM 1586 N N . VAL A 1 204 ? 5.431 -5.204 -12.100 1.00 96.19 204 VAL A N 1
ATOM 1587 C CA . VAL A 1 204 ? 6.227 -6.020 -11.171 1.00 96.19 204 VAL A CA 1
ATOM 1588 C C . VAL A 1 204 ? 5.444 -7.274 -10.799 1.00 96.19 204 VAL A C 1
ATOM 1590 O O . VAL A 1 204 ? 4.238 -7.224 -10.580 1.00 96.19 204 VAL A O 1
ATOM 1593 N N . ARG A 1 205 ? 6.109 -8.429 -10.751 1.00 94.56 205 ARG A N 1
ATOM 1594 C CA . ARG A 1 205 ? 5.492 -9.682 -10.298 1.00 94.56 205 ARG A CA 1
ATOM 1595 C C . ARG A 1 205 ? 5.341 -9.683 -8.777 1.00 94.56 205 ARG A C 1
ATOM 1597 O O . ARG A 1 205 ? 6.042 -8.974 -8.066 1.00 94.56 205 ARG A O 1
ATOM 1604 N N . ASN A 1 206 ? 4.503 -10.578 -8.259 1.00 86.44 206 ASN A N 1
ATOM 1605 C CA . ASN A 1 206 ? 4.315 -10.750 -6.811 1.00 86.44 206 ASN A CA 1
ATOM 1606 C C . ASN A 1 206 ? 5.595 -11.155 -6.060 1.00 86.44 206 ASN A C 1
ATOM 1608 O O . ASN A 1 206 ? 5.626 -11.098 -4.833 1.00 86.44 206 ASN A O 1
ATOM 1612 N N . ASP A 1 207 ? 6.634 -11.603 -6.771 1.00 89.44 207 ASP A N 1
ATOM 1613 C CA . ASP A 1 207 ? 7.935 -11.898 -6.182 1.00 89.44 207 ASP A CA 1
ATOM 1614 C C . ASP A 1 207 ? 8.903 -10.705 -6.129 1.00 89.44 207 ASP A C 1
ATOM 1616 O O . ASP A 1 207 ? 10.007 -10.859 -5.608 1.00 89.44 207 ASP A O 1
ATOM 1620 N N . GLY A 1 208 ? 8.484 -9.541 -6.632 1.00 92.69 208 GLY A N 1
ATOM 1621 C CA . GLY A 1 208 ? 9.286 -8.324 -6.743 1.00 92.69 208 GLY A CA 1
ATOM 1622 C C . GLY A 1 208 ? 10.111 -8.233 -8.029 1.00 92.69 208 GLY A C 1
ATOM 1623 O O . GLY A 1 208 ? 10.718 -7.201 -8.304 1.00 92.69 208 GLY A O 1
ATOM 1624 N N . SER A 1 209 ? 10.125 -9.275 -8.869 1.00 95.12 209 SER A N 1
ATOM 1625 C CA . SER A 1 209 ? 10.838 -9.217 -10.147 1.00 95.12 209 SER A CA 1
ATOM 1626 C C . SER A 1 209 ? 10.117 -8.324 -11.159 1.00 95.12 209 SER A C 1
ATOM 1628 O O . SER A 1 209 ? 8.894 -8.380 -11.315 1.00 95.12 209 SE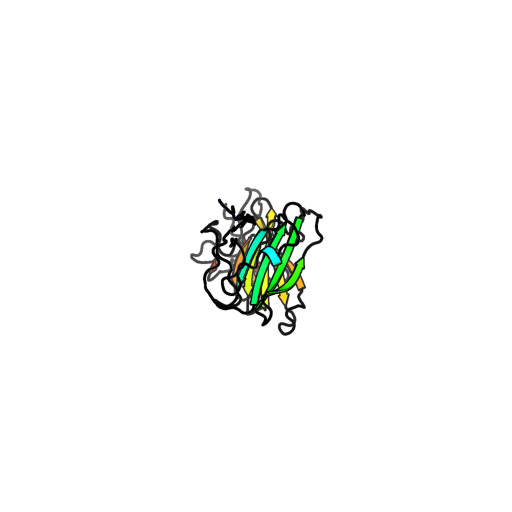R A O 1
ATOM 1630 N N . ILE A 1 210 ? 10.885 -7.541 -11.918 1.00 94.56 210 ILE A N 1
ATOM 1631 C CA . ILE A 1 210 ? 10.345 -6.719 -13.006 1.00 94.56 210 ILE A CA 1
ATOM 1632 C C . ILE A 1 210 ? 9.795 -7.644 -14.105 1.00 94.56 210 ILE A C 1
ATOM 1634 O O . ILE A 1 210 ? 10.492 -8.518 -14.634 1.00 94.56 210 ILE A O 1
ATOM 1638 N N . TYR A 1 211 ? 8.514 -7.477 -14.438 1.00 94.50 211 TYR A N 1
ATOM 1639 C CA . TYR A 1 211 ? 7.878 -8.127 -15.583 1.00 94.50 211 TYR A CA 1
ATOM 1640 C C . TYR A 1 211 ? 8.250 -7.407 -16.877 1.00 94.50 211 TYR A C 1
ATOM 1642 O O . TYR A 1 211 ? 8.734 -8.048 -17.809 1.00 94.50 211 TYR A O 1
ATOM 1650 N N . CYS A 1 212 ? 8.055 -6.087 -16.916 1.00 93.62 212 CYS A N 1
ATOM 1651 C CA . CYS A 1 212 ? 8.479 -5.239 -18.023 1.00 93.62 212 CYS A CA 1
ATOM 1652 C C . CYS A 1 212 ? 8.558 -3.764 -17.612 1.00 93.62 212 CYS A C 1
ATOM 1654 O O . CYS A 1 212 ? 7.921 -3.349 -16.641 1.00 93.62 212 CYS A O 1
ATOM 1656 N N . THR A 1 213 ? 9.289 -2.974 -18.398 1.00 94.81 213 THR A N 1
ATOM 1657 C CA . THR A 1 213 ? 9.249 -1.507 -18.351 1.00 94.81 213 THR A CA 1
ATOM 1658 C C . THR A 1 213 ? 8.054 -0.991 -19.145 1.00 94.81 213 THR A C 1
ATOM 1660 O O . THR A 1 213 ? 7.813 -1.438 -20.267 1.00 94.81 213 THR A O 1
ATOM 1663 N N . ILE A 1 214 ? 7.306 -0.052 -18.573 1.00 94.44 214 ILE A N 1
ATOM 1664 C CA . ILE A 1 214 ? 6.101 0.540 -19.156 1.00 94.44 214 ILE A CA 1
ATOM 1665 C C . ILE A 1 214 ? 6.484 1.698 -20.087 1.00 94.44 214 ILE A C 1
ATOM 1667 O O . ILE A 1 214 ? 7.302 2.550 -19.743 1.00 94.44 214 ILE A O 1
ATOM 1671 N N . ASN A 1 215 ? 5.849 1.775 -21.256 1.00 92.56 215 ASN A N 1
ATOM 1672 C CA . ASN A 1 215 ? 5.943 2.929 -22.147 1.00 92.56 215 ASN A CA 1
ATOM 1673 C C . ASN A 1 215 ? 5.037 4.072 -21.653 1.00 92.56 215 ASN A C 1
ATOM 1675 O O . ASN A 1 215 ? 3.905 4.224 -22.111 1.00 92.56 215 ASN A O 1
ATOM 1679 N N . THR A 1 216 ? 5.531 4.914 -20.742 1.00 89.88 216 THR A N 1
ATOM 1680 C CA . THR A 1 216 ? 4.729 6.005 -20.144 1.00 89.88 216 THR A CA 1
ATOM 1681 C C . THR A 1 216 ? 4.393 7.151 -21.109 1.00 89.88 216 THR A C 1
ATOM 1683 O O . THR A 1 216 ? 3.597 8.025 -20.773 1.00 89.88 216 THR A O 1
ATOM 1686 N N . ARG A 1 217 ? 4.932 7.141 -22.338 1.00 88.75 217 ARG A N 1
ATOM 1687 C CA . ARG A 1 217 ? 4.574 8.098 -23.405 1.00 88.75 217 ARG A CA 1
ATOM 1688 C C . ARG A 1 217 ? 3.169 7.890 -23.956 1.00 88.75 217 ARG A C 1
ATOM 1690 O O . ARG A 1 217 ? 2.641 8.771 -24.634 1.00 88.75 217 ARG A O 1
ATOM 1697 N N . GLU A 1 218 ? 2.596 6.710 -23.753 1.00 87.19 218 GLU A N 1
ATOM 1698 C CA . GLU A 1 218 ? 1.239 6.429 -24.194 1.00 87.19 218 GLU A CA 1
ATOM 1699 C C . GLU A 1 218 ? 0.228 7.082 -23.258 1.00 87.19 218 GLU A C 1
ATOM 1701 O O . GLU A 1 218 ? 0.305 6.982 -22.031 1.00 87.19 218 GLU A O 1
ATOM 1706 N N . ASN A 1 219 ? -0.756 7.755 -23.853 1.00 83.62 219 ASN A N 1
ATOM 1707 C CA . ASN A 1 219 ? -1.861 8.312 -23.090 1.00 83.62 219 ASN A CA 1
ATOM 1708 C C . ASN A 1 219 ? -2.575 7.190 -22.332 1.00 83.62 219 ASN A C 1
ATOM 1710 O O . ASN A 1 219 ? -2.853 6.135 -22.898 1.00 83.62 219 ASN A O 1
ATOM 1714 N N . PHE A 1 220 ? -2.920 7.452 -21.071 1.00 83.94 220 PHE A N 1
ATOM 1715 C CA . PHE A 1 220 ? -3.631 6.503 -20.210 1.00 83.94 220 PHE A CA 1
ATOM 1716 C C . PHE A 1 220 ? -2.888 5.179 -19.964 1.00 83.94 220 PHE A C 1
ATOM 1718 O O . PHE A 1 220 ? -3.531 4.164 -19.696 1.00 83.94 220 PHE A O 1
ATOM 1725 N N . TRP A 1 221 ? -1.550 5.174 -19.991 1.00 87.81 221 TRP A N 1
ATOM 1726 C CA . TRP A 1 221 ? -0.751 3.979 -19.680 1.00 87.81 221 TRP A CA 1
ATOM 1727 C C . TRP A 1 221 ? -1.106 3.353 -18.317 1.00 87.81 221 TRP A C 1
ATOM 1729 O O . TRP A 1 221 ? -1.015 2.143 -18.160 1.00 87.81 221 TRP A O 1
ATOM 1739 N N . GLN A 1 222 ? -1.584 4.143 -17.347 1.00 84.12 222 GLN A N 1
ATOM 1740 C CA . GLN A 1 222 ? -2.063 3.647 -16.047 1.00 84.12 222 GLN A CA 1
ATOM 1741 C C . GLN A 1 222 ? -3.344 2.791 -16.143 1.00 84.12 222 GLN A C 1
ATOM 1743 O O . GLN A 1 222 ? -3.676 2.080 -15.199 1.00 84.12 222 GLN A O 1
ATOM 1748 N N . LEU A 1 223 ? -4.092 2.863 -17.249 1.00 84.31 223 LEU A N 1
ATOM 1749 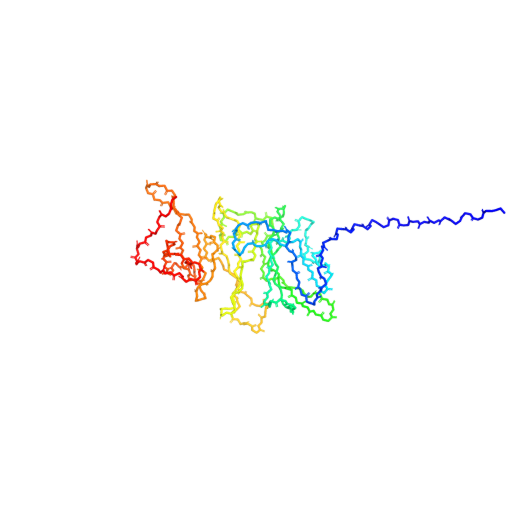C CA . LEU A 1 223 ? -5.285 2.041 -17.496 1.00 84.31 223 LEU A CA 1
ATOM 1750 C C . LEU A 1 223 ? -4.959 0.826 -18.368 1.00 84.31 223 LEU A C 1
ATOM 1752 O O . LEU A 1 223 ? -5.470 -0.267 -18.134 1.00 84.31 223 LEU A O 1
ATOM 1756 N N . THR A 1 224 ? -4.122 1.028 -19.384 1.00 87.50 224 THR A N 1
ATOM 1757 C CA . THR A 1 224 ? -3.725 -0.002 -20.349 1.00 87.50 224 THR A CA 1
ATOM 1758 C C . THR A 1 224 ? -2.230 0.127 -20.645 1.00 87.50 224 THR A C 1
ATOM 1760 O O . THR A 1 224 ? -1.866 0.711 -21.668 1.00 87.50 224 THR A O 1
ATOM 1763 N N . PRO A 1 225 ? -1.349 -0.359 -19.753 1.00 89.81 225 PRO A N 1
ATOM 1764 C CA . PRO A 1 225 ? 0.090 -0.230 -19.934 1.00 89.81 225 PRO A CA 1
ATOM 1765 C C . PRO A 1 225 ? 0.561 -1.092 -21.105 1.00 89.81 225 PRO A C 1
ATOM 1767 O O . PRO A 1 225 ? 0.155 -2.247 -21.257 1.00 89.81 225 PRO A O 1
ATOM 1770 N N . SER A 1 226 ? 1.470 -0.547 -21.904 1.00 92.25 226 SER A N 1
ATOM 1771 C CA . SER A 1 226 ? 2.226 -1.294 -22.904 1.00 92.25 226 SER A CA 1
ATOM 1772 C C . SER A 1 226 ? 3.672 -1.451 -22.447 1.00 92.25 226 SER A C 1
ATOM 1774 O O . SER A 1 226 ? 4.276 -0.541 -21.874 1.00 92.25 226 SER A O 1
ATOM 1776 N N . CYS A 1 227 ? 4.228 -2.639 -22.672 1.00 92.00 227 CYS A N 1
ATOM 1777 C CA . CYS A 1 227 ? 5.620 -2.920 -22.355 1.00 92.00 227 CYS A CA 1
ATOM 1778 C C . CYS A 1 227 ? 6.535 -2.405 -23.471 1.00 92.00 227 CYS A C 1
ATOM 1780 O O . CYS A 1 227 ? 6.251 -2.599 -24.656 1.00 92.00 227 CYS A O 1
ATOM 1782 N N . LEU A 1 228 ? 7.664 -1.814 -23.090 1.00 91.31 228 LEU A N 1
ATOM 1783 C CA . LEU A 1 228 ? 8.785 -1.581 -23.995 1.00 91.31 228 LEU A CA 1
ATOM 1784 C C . LEU A 1 228 ? 9.453 -2.909 -24.386 1.00 91.31 228 LEU A C 1
ATOM 1786 O O . LEU A 1 228 ? 9.213 -3.954 -23.769 1.00 91.31 228 LEU A O 1
ATOM 1790 N N . SER A 1 229 ? 10.310 -2.873 -25.410 1.00 87.88 229 SER A N 1
ATOM 1791 C CA . SER A 1 229 ? 11.109 -4.043 -25.780 1.00 87.88 229 SER A CA 1
ATOM 1792 C C . SER A 1 229 ? 12.016 -4.457 -24.611 1.00 87.88 229 SER A C 1
ATOM 1794 O O . SER A 1 229 ? 12.471 -3.599 -23.853 1.00 87.88 229 SER A O 1
ATOM 1796 N N . PRO A 1 230 ? 12.331 -5.753 -24.446 1.00 82.69 23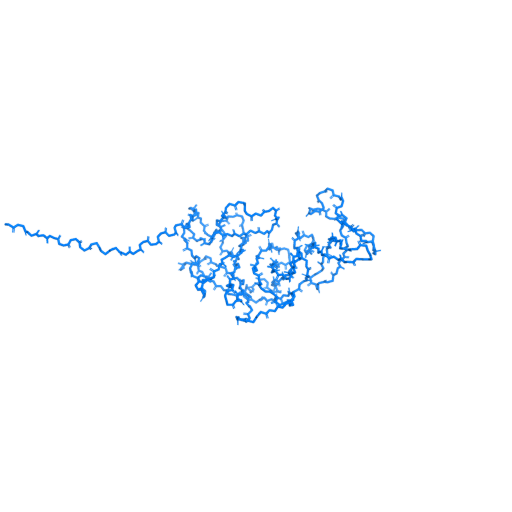0 PRO A N 1
ATOM 1797 C CA . PRO A 1 230 ? 13.247 -6.191 -23.397 1.00 82.69 230 PRO A CA 1
ATOM 1798 C C . PRO A 1 230 ? 14.594 -5.457 -23.463 1.00 82.69 230 PRO A C 1
ATOM 1800 O O . PRO A 1 230 ? 15.257 -5.472 -24.498 1.00 82.69 230 PRO A O 1
ATOM 1803 N N . GLY A 1 231 ? 15.002 -4.845 -22.349 1.00 73.69 231 GLY A N 1
ATOM 1804 C CA . GLY A 1 231 ? 16.240 -4.063 -22.246 1.00 73.69 231 GLY A CA 1
ATOM 1805 C C . GLY A 1 231 ? 16.091 -2.575 -22.577 1.00 73.69 231 GLY A C 1
ATOM 1806 O O . GLY A 1 231 ? 17.018 -1.813 -22.303 1.00 73.69 231 GLY A O 1
ATOM 1807 N N . ASP A 1 232 ? 14.939 -2.151 -23.101 1.00 79.88 232 ASP A N 1
ATOM 1808 C CA . ASP A 1 232 ? 14.618 -0.736 -23.246 1.00 79.88 232 ASP A CA 1
ATOM 1809 C C . ASP A 1 232 ? 14.143 -0.163 -21.906 1.00 79.88 232 ASP A C 1
ATOM 1811 O O . ASP A 1 232 ? 13.364 -0.778 -21.171 1.00 79.88 232 ASP A O 1
ATOM 1815 N N . ASP A 1 233 ? 14.591 1.056 -21.620 1.00 77.25 233 ASP A N 1
ATOM 1816 C CA . ASP A 1 233 ? 14.142 1.820 -20.468 1.00 77.25 233 ASP A CA 1
ATOM 1817 C C . ASP A 1 233 ? 13.740 3.229 -20.899 1.00 77.25 233 ASP A C 1
ATOM 1819 O O . ASP A 1 233 ? 14.497 3.918 -21.597 1.00 77.25 233 ASP A O 1
ATOM 1823 N N . TYR A 1 234 ? 12.537 3.653 -20.512 1.00 78.44 234 TYR A N 1
ATOM 1824 C CA . TYR A 1 234 ? 12.097 5.010 -20.784 1.00 78.44 234 TYR A CA 1
ATOM 1825 C C . TYR A 1 234 ? 12.620 5.938 -19.694 1.00 78.44 234 TYR A C 1
ATOM 1827 O O . TYR A 1 234 ? 12.116 5.997 -18.577 1.00 78.44 234 TYR A O 1
ATOM 1835 N N . ARG A 1 235 ? 13.662 6.684 -20.056 1.00 81.06 235 ARG A N 1
ATOM 1836 C CA . ARG A 1 235 ? 14.373 7.584 -19.150 1.00 81.06 235 ARG A CA 1
ATOM 1837 C C . ARG A 1 235 ? 13.759 8.976 -19.169 1.00 81.06 235 ARG A C 1
ATOM 1839 O O . ARG A 1 235 ? 14.364 9.910 -19.695 1.00 81.06 235 ARG A O 1
ATOM 1846 N N . GLU A 1 236 ? 12.549 9.090 -18.637 1.00 74.62 236 GLU A N 1
ATOM 1847 C CA . GLU A 1 236 ? 11.949 10.389 -18.324 1.00 74.62 236 GLU A CA 1
ATOM 1848 C C . GLU A 1 236 ? 12.828 11.129 -17.309 1.00 74.62 236 GLU A C 1
ATOM 1850 O O . GLU A 1 236 ? 13.313 10.508 -16.364 1.00 74.62 236 GLU A O 1
ATOM 1855 N N . ARG A 1 237 ? 13.081 12.422 -17.524 1.00 74.75 237 ARG A N 1
ATOM 1856 C CA . ARG A 1 237 ? 13.950 13.257 -16.683 1.00 74.75 237 ARG A CA 1
ATOM 1857 C C . ARG A 1 237 ? 13.261 14.543 -16.296 1.00 74.75 237 ARG A C 1
ATOM 1859 O O . ARG A 1 237 ? 12.601 15.111 -17.194 1.00 74.75 237 ARG A O 1
#

Organism: NCBI:txid1134687

Radius of gyration: 21.48 Å; Cα contacts (8 Å, |Δi|>4): 557; chains: 1; bounding box: 62×52×77 Å

pLDDT: mean 83.61, std 16.13, range [34.72, 97.62]

Foldseek 3Di:
DDDPDPPPPPPPPPPCPPPAQDQAAAKDFAFPPPDDPAALFTFGQAMDHRSHGPRVVVDPDPQKGWLEKDAPDPGNGQWIWTWIAHPVFQKIWIKIWGQDPVGIDIDTQDMADTNDDDLDLFRHRASKYWRDADPVQRKTWIWHPRDPQWIWIKIWGDPPPVDVNDTDIGTQERFCWLADDPNWTKGWDWDADPVGIFIWIFGTDPVNHGPATWPPVDPPCSPPTDGDDPPDTDGHD

Mean predicted al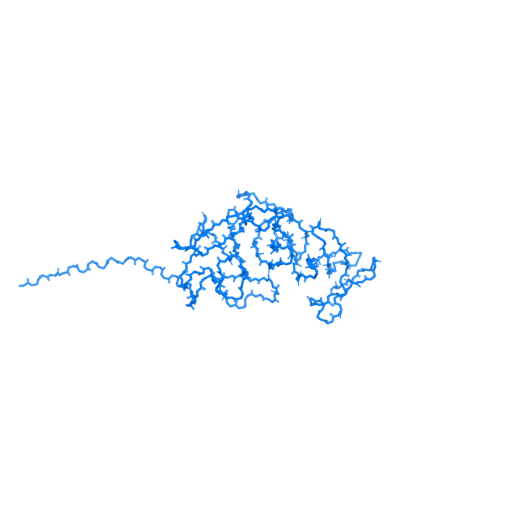igned error: 8.63 Å

Sequence (237 aa):
MNAKLALCLLVLPLYSYAMTCPFGIGFSAPQGGIKGEEPYFFTPEGVCLNGRDVSQQLKSYPDDKITGAFSLAKGDGSLFFVSVYSEKHYHGRVILLSDTNKGAGYAVLFQNQPGIRTNNPEESVENLTINYFDNQTSTLYFSADAWAQARALHAIIWENPSNPLRVTERFIHDGTFQGVFNGMPMVSTIAHDEKGAYFPSYVVRNDGSIYCTINTRENFWQLTPSCLSPGDDYRER